Protein AF-A0A091CCZ6-F1 (afdb_monomer_lite)

InterPro domains:
  IPR010559 Signal transduction histidine kinase, internal region [PF06580] (58-136)
  IPR050640 Bacterial two-component sensor kinase systems [PTHR34220] (2-187)

Radius of gyration: 29.4 Å; chains: 1; bounding box: 54×32×90 Å

Secondary structure (DSSP, 8-state):
-EEEE-SS-EEEEE----S-GGG--HHHHHHHHHHHHHHHHHHHHHHHHHHHHHHHHHHHHHHHHTS-HHHHHHHHHHHHHHHTT-HHHHHHHHHHHHHHHHHHHHHTT-S-EEHHHHHHHHHHHHHHHHHHSTTSEEEEEEE-GGGTT-EE-TTHHHHHHHHIIIIITTT--S-EEEEEEEETTTEEEEEEE--

pLDDT: mean 86.61, std 9.15, range [43.56, 96.94]

Foldseek 3Di:
DAFQDEPVGGPGDDDDDDPDPVPQDPVNVVVRNVVSVVNSVVVNVVVVVVVVVVVVVVVVVVLVVLDPVVLVVLLVVLLVVCCVVPVPLSVVLVVLVVLLSVLSNVLVVDQKDQPVSLVSNVVSVVSSVCSNQPQQEDEEEAEDPVRNGDIDRHCPQVVQVVCCVVPVQPPRRHQKYKYWYDDPPPHTDIDIDHD

Structure (mmCIF, N/CA/C/O backbone):
data_AF-A0A091CCZ6-F1
#
_entry.id   AF-A0A091CCZ6-F1
#
loop_
_atom_site.group_PDB
_atom_site.id
_atom_site.type_symbol
_atom_site.label_atom_id
_atom_site.label_alt_id
_atom_site.label_comp_id
_atom_site.label_asym_id
_atom_site.label_entity_id
_atom_site.label_seq_id
_atom_site.pdbx_PDB_ins_code
_atom_site.Cartn_x
_atom_site.Cartn_y
_atom_site.Cartn_z
_atom_site.occupancy
_atom_site.B_iso_or_equiv
_atom_site.auth_seq_id
_atom_site.auth_comp_id
_atom_site.auth_asym_id
_atom_site.auth_atom_id
_atom_site.pdbx_PDB_model_num
ATOM 1 N N . MET A 1 1 ? -21.157 -5.817 49.734 1.00 83.19 1 MET A N 1
ATOM 2 C CA . MET A 1 1 ? -20.288 -5.929 48.541 1.00 83.19 1 MET A CA 1
ATOM 3 C C . MET A 1 1 ? -21.013 -5.277 47.383 1.00 83.19 1 MET A C 1
ATOM 5 O O . MET A 1 1 ? -22.194 -5.558 47.229 1.00 83.19 1 MET A O 1
ATOM 9 N N . ILE A 1 2 ? -20.347 -4.403 46.632 1.00 90.81 2 ILE A N 1
ATOM 10 C CA . ILE A 1 2 ? -20.941 -3.664 45.511 1.00 90.81 2 ILE A CA 1
ATOM 11 C C . ILE A 1 2 ? -20.273 -4.139 44.213 1.00 90.81 2 ILE A C 1
ATOM 13 O O . ILE A 1 2 ? -19.046 -4.094 44.137 1.00 90.81 2 ILE A O 1
ATOM 17 N N . PRO A 1 3 ? -21.017 -4.639 43.214 1.00 91.81 3 PRO A N 1
ATOM 18 C CA . PRO A 1 3 ? -20.422 -5.078 41.955 1.00 91.81 3 PRO A CA 1
ATOM 19 C C . PRO A 1 3 ? -19.837 -3.884 41.193 1.00 91.81 3 PRO A C 1
ATOM 21 O O . PRO A 1 3 ? -20.472 -2.836 41.104 1.00 91.81 3 PRO A O 1
ATOM 24 N N . LEU A 1 4 ? -18.647 -4.064 40.624 1.00 94.19 4 LEU A N 1
ATOM 25 C CA . LEU A 1 4 ? -18.053 -3.130 39.672 1.00 94.19 4 LEU A CA 1
ATOM 26 C C . LEU A 1 4 ? -18.373 -3.622 38.267 1.00 94.19 4 LEU A C 1
ATOM 28 O O . LEU A 1 4 ? -18.070 -4.769 37.928 1.00 94.19 4 LEU A O 1
ATOM 32 N N . LYS A 1 5 ? -19.014 -2.777 37.467 1.00 89.38 5 LYS A N 1
ATOM 33 C CA . LYS A 1 5 ? -19.559 -3.163 36.166 1.00 89.38 5 LYS A CA 1
ATOM 34 C C . LYS A 1 5 ? -18.979 -2.298 35.059 1.00 89.38 5 LYS A C 1
ATOM 36 O O . LYS A 1 5 ? -18.722 -1.119 35.256 1.00 89.38 5 LYS A O 1
ATOM 41 N N . THR A 1 6 ? -18.820 -2.892 33.892 1.00 87.62 6 THR A N 1
ATOM 42 C CA . THR A 1 6 ? -18.790 -2.172 32.618 1.00 87.62 6 THR A CA 1
ATOM 43 C C . THR A 1 6 ? -20.119 -2.423 31.906 1.00 87.62 6 THR A C 1
ATOM 45 O O . THR A 1 6 ? -20.876 -3.303 32.324 1.00 87.62 6 THR A O 1
ATOM 48 N N . THR A 1 7 ? -20.430 -1.684 30.842 1.00 81.12 7 THR A N 1
ATOM 49 C CA . THR A 1 7 ? -21.651 -1.916 30.040 1.00 81.12 7 THR A CA 1
ATOM 50 C C . THR A 1 7 ? -21.816 -3.366 29.567 1.00 81.12 7 THR A C 1
ATOM 52 O O . THR A 1 7 ? -22.941 -3.841 29.439 1.00 81.12 7 THR A O 1
ATOM 55 N N . GLU A 1 8 ? -20.710 -4.085 29.366 1.00 79.56 8 GLU A N 1
ATOM 56 C CA . GLU A 1 8 ? -20.702 -5.463 28.860 1.00 79.56 8 GLU A CA 1
ATOM 57 C C . GLU A 1 8 ? -20.789 -6.550 29.948 1.00 79.56 8 GLU A C 1
ATOM 59 O O . GLU A 1 8 ? -21.353 -7.615 29.705 1.00 79.56 8 GLU A O 1
ATOM 64 N N . GLU A 1 9 ? -20.237 -6.321 31.147 1.00 89.75 9 GLU A N 1
ATOM 65 C CA . GLU A 1 9 ? -20.061 -7.380 32.153 1.00 89.75 9 GLU A CA 1
ATOM 66 C C . GLU A 1 9 ? -19.712 -6.849 33.557 1.00 89.75 9 GLU A C 1
ATOM 68 O O . GLU A 1 9 ? -19.379 -5.680 33.756 1.00 89.75 9 GLU A O 1
ATOM 73 N N . THR A 1 10 ? -19.757 -7.728 34.565 1.00 92.38 10 THR A N 1
ATOM 74 C CA . THR A 1 10 ? -19.229 -7.423 35.907 1.00 92.38 10 THR A CA 1
ATOM 75 C C . THR A 1 10 ? -17.743 -7.757 35.952 1.00 92.38 10 THR A C 1
ATOM 77 O O . THR A 1 10 ? -17.363 -8.917 35.846 1.00 92.38 10 THR A O 1
ATOM 80 N N . VAL A 1 11 ? -16.911 -6.738 36.146 1.00 92.81 11 VAL A N 1
ATOM 81 C CA . VAL A 1 11 ? -15.443 -6.834 36.083 1.00 92.81 11 VAL A CA 1
ATOM 82 C C . VAL A 1 11 ? -14.791 -7.028 37.451 1.00 92.81 11 VAL A C 1
ATOM 84 O O . VAL A 1 11 ? -13.599 -7.307 37.546 1.00 92.81 11 VAL A O 1
ATOM 87 N N . GLY A 1 12 ? -15.557 -6.869 38.531 1.00 92.94 12 GLY A N 1
ATOM 88 C CA . GLY A 1 12 ? -15.052 -7.052 39.885 1.00 92.94 12 GLY A CA 1
ATOM 89 C C . GLY A 1 12 ? -16.076 -6.699 40.952 1.00 92.94 12 GLY A C 1
ATOM 90 O O . GLY A 1 12 ? -17.265 -6.538 40.682 1.00 92.94 12 GLY A O 1
ATOM 91 N N . THR A 1 13 ? -15.618 -6.589 42.198 1.00 93.94 13 THR A N 1
ATOM 92 C CA . THR A 1 13 ? -16.478 -6.232 43.333 1.00 93.94 13 THR A CA 1
ATOM 93 C C . THR A 1 13 ? -15.733 -5.320 44.301 1.00 93.94 13 THR A C 1
ATOM 95 O O . THR A 1 13 ? -14.620 -5.630 44.719 1.00 93.94 13 THR A O 1
ATOM 98 N N . LEU A 1 14 ? -16.363 -4.222 44.709 1.00 91.44 14 LEU A N 1
ATOM 99 C CA . LEU A 1 14 ? -15.919 -3.385 45.814 1.00 91.44 14 LEU A CA 1
ATOM 100 C C . LEU A 1 14 ? -16.404 -3.999 47.135 1.00 91.44 14 LEU A C 1
ATOM 102 O O . LEU A 1 14 ? -17.609 -4.090 47.411 1.00 91.44 14 LEU A O 1
ATOM 106 N N . LYS A 1 15 ? -15.457 -4.433 47.968 1.00 89.94 15 LYS A N 1
ATOM 107 C CA . LYS A 1 15 ? -15.732 -4.963 49.305 1.00 89.94 15 LYS A CA 1
ATOM 108 C C . LYS A 1 15 ? -15.325 -3.936 50.353 1.00 89.94 15 LYS A C 1
ATOM 110 O O . LYS A 1 15 ? -14.149 -3.636 50.510 1.00 89.94 15 LYS A O 1
ATOM 115 N N . LEU A 1 16 ? -16.321 -3.415 51.057 1.00 84.06 16 LEU A N 1
ATOM 116 C CA . LEU A 1 16 ? -16.142 -2.536 52.205 1.00 84.06 16 LEU A CA 1
ATOM 117 C C . LEU A 1 16 ? -16.270 -3.377 53.473 1.00 84.06 16 LEU A C 1
ATOM 119 O O . LEU A 1 16 ? -17.156 -4.232 53.560 1.00 84.06 16 LEU A O 1
ATOM 123 N N . TYR A 1 17 ? -15.361 -3.156 54.415 1.00 83.62 17 TYR A N 1
ATOM 124 C CA . TYR A 1 17 ? -15.327 -3.846 55.698 1.00 83.62 17 TYR A CA 1
ATOM 125 C C . TYR A 1 17 ? -15.758 -2.876 56.791 1.00 83.62 17 TYR A C 1
ATOM 127 O O . TYR A 1 17 ? -15.291 -1.741 56.827 1.00 83.62 17 TYR A O 1
ATOM 135 N N . PHE A 1 18 ? -16.631 -3.347 57.675 1.00 79.69 18 PHE A N 1
ATOM 136 C CA . PHE A 1 18 ? -17.154 -2.591 58.807 1.00 79.69 18 PHE A CA 1
ATOM 137 C C . PHE A 1 18 ? -16.915 -3.400 60.078 1.00 79.69 18 PHE A C 1
ATOM 139 O O . PHE A 1 18 ? -16.920 -4.632 60.039 1.00 79.69 18 PHE A O 1
ATOM 146 N N . THR A 1 19 ? -16.697 -2.714 61.195 1.00 80.50 19 THR A N 1
ATOM 147 C CA . THR A 1 19 ? -16.509 -3.338 62.512 1.00 80.50 19 THR A CA 1
ATOM 148 C C . THR A 1 19 ? -17.800 -3.942 63.061 1.00 80.50 19 THR A C 1
ATOM 150 O O . THR A 1 19 ? -17.728 -4.943 63.766 1.00 80.50 19 THR A O 1
ATOM 153 N N . ASN A 1 20 ? -18.966 -3.393 62.701 1.00 77.44 20 ASN A N 1
ATOM 154 C CA . ASN A 1 20 ? -20.273 -3.945 63.045 1.00 77.44 20 ASN A CA 1
ATOM 155 C C . ASN A 1 20 ? -21.232 -3.841 61.846 1.00 77.44 20 ASN A C 1
ATOM 157 O O . ASN A 1 20 ? -21.654 -2.754 61.462 1.00 77.44 20 ASN A O 1
ATOM 161 N N . ALA A 1 21 ? -21.538 -4.969 61.202 1.00 65.81 21 ALA A N 1
ATOM 162 C CA . ALA A 1 21 ? -22.314 -4.982 59.958 1.00 65.81 21 ALA A CA 1
ATOM 163 C C . ALA A 1 21 ? -23.815 -4.692 60.163 1.00 65.81 21 ALA A C 1
ATOM 165 O O . ALA A 1 21 ? -24.498 -4.350 59.198 1.00 65.81 21 ALA A O 1
ATOM 166 N N . GLU A 1 22 ? -24.317 -4.816 61.396 1.00 69.19 22 GLU A N 1
ATOM 167 C CA . GLU A 1 22 ? -25.722 -4.568 61.752 1.00 69.19 22 GLU A CA 1
ATOM 168 C C . GLU A 1 22 ? -26.051 -3.071 61.931 1.00 69.19 22 GLU A C 1
ATOM 170 O O . GLU A 1 22 ? -27.222 -2.704 61.939 1.00 69.19 22 GLU A O 1
ATOM 175 N N . GLU A 1 23 ? -25.041 -2.194 61.990 1.00 69.62 23 GLU A N 1
ATOM 176 C CA . GLU A 1 23 ? -25.197 -0.740 62.198 1.00 69.62 23 GLU A CA 1
ATOM 177 C C . GLU A 1 23 ? -25.014 0.099 60.923 1.00 69.62 23 GLU A C 1
ATOM 179 O O . GLU A 1 23 ? -24.935 1.324 60.989 1.00 69.62 23 GLU A O 1
ATOM 184 N N . LEU A 1 24 ? -24.962 -0.541 59.751 1.00 76.56 24 LEU A N 1
ATOM 185 C CA . LEU A 1 24 ? -24.738 0.143 58.476 1.00 76.56 24 LEU A CA 1
ATOM 186 C C . LEU A 1 24 ? -25.834 1.184 58.212 1.00 76.56 24 LEU A C 1
ATOM 188 O O . LEU A 1 24 ? -26.992 0.858 57.932 1.00 76.56 24 LEU A O 1
ATOM 192 N N . THR A 1 25 ? -25.454 2.454 58.280 1.00 84.62 25 THR A N 1
ATOM 193 C CA . THR A 1 25 ? -26.371 3.572 58.094 1.00 84.62 25 THR A CA 1
ATOM 194 C C . THR A 1 25 ? -26.801 3.689 56.632 1.00 84.62 25 THR A C 1
ATOM 196 O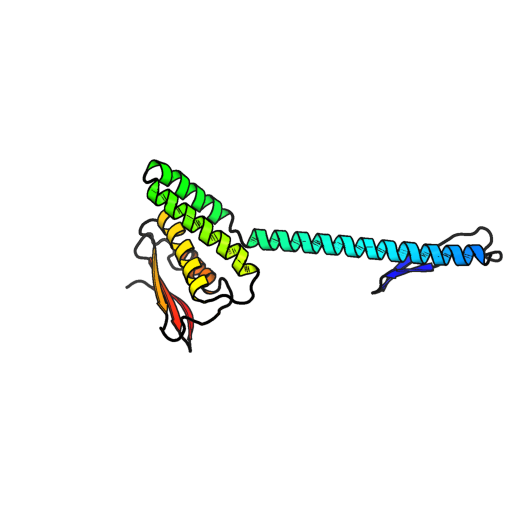 O . THR A 1 25 ? -26.114 3.261 55.698 1.00 84.62 25 THR A O 1
ATOM 199 N N . PHE A 1 26 ? -27.946 4.339 56.404 1.00 84.81 26 PHE A N 1
ATOM 200 C CA . PHE A 1 26 ? -28.394 4.685 55.053 1.00 84.81 26 PHE A CA 1
ATOM 201 C C . PHE A 1 26 ? -27.322 5.476 54.281 1.00 84.81 26 PHE A C 1
ATOM 203 O O . PHE A 1 26 ? -27.083 5.201 53.107 1.00 84.81 26 PHE A O 1
ATOM 210 N N . VAL A 1 27 ? -26.633 6.405 54.955 1.00 86.69 27 VAL A N 1
ATOM 211 C CA . VAL A 1 27 ? -25.568 7.230 54.364 1.00 86.69 27 VAL A CA 1
ATOM 212 C C . VAL A 1 27 ? -24.393 6.368 53.896 1.00 86.69 27 VAL A C 1
ATOM 214 O O . VAL A 1 27 ? -23.931 6.536 52.771 1.00 86.69 27 VAL A O 1
ATOM 217 N N . GLU A 1 28 ? -23.941 5.407 54.703 1.00 85.50 28 GLU A N 1
ATOM 218 C CA . GLU A 1 28 ? -22.838 4.506 54.337 1.00 85.50 28 GLU A CA 1
ATOM 219 C C . GLU A 1 28 ? -23.202 3.578 53.176 1.00 85.50 28 GLU A C 1
ATOM 221 O O . GLU A 1 28 ? -22.371 3.338 52.297 1.00 85.50 28 GLU A O 1
ATOM 226 N N . ARG A 1 29 ? -24.452 3.096 53.116 1.00 86.06 29 ARG A N 1
ATOM 227 C CA . ARG A 1 29 ? -24.932 2.315 51.967 1.00 86.06 29 ARG A CA 1
ATOM 228 C C . ARG A 1 29 ? -24.953 3.161 50.691 1.00 86.06 29 ARG A C 1
ATOM 230 O O . ARG A 1 29 ? -24.459 2.702 49.665 1.00 86.06 29 ARG A O 1
ATOM 237 N N . GLN A 1 30 ? -25.467 4.390 50.755 1.00 89.56 30 GLN A N 1
ATOM 238 C CA . GLN A 1 30 ? -25.482 5.297 49.602 1.00 89.56 30 GLN A CA 1
ATOM 239 C C . GLN A 1 30 ? -24.071 5.684 49.148 1.00 89.56 30 GLN A C 1
ATOM 241 O O . GLN A 1 30 ? -23.796 5.729 47.951 1.00 89.56 30 GLN A O 1
ATOM 246 N N . LEU A 1 31 ? -23.146 5.892 50.087 1.00 89.75 31 LEU A N 1
ATOM 247 C CA . LEU A 1 31 ? -21.740 6.131 49.774 1.00 89.75 31 LEU A CA 1
ATOM 248 C C . LEU A 1 31 ? -21.100 4.913 49.090 1.00 89.75 31 LEU A C 1
ATOM 250 O O . LEU A 1 31 ? -20.408 5.071 48.087 1.00 89.75 31 LEU A O 1
ATOM 254 N N . ALA A 1 32 ? -21.357 3.700 49.587 1.00 89.75 32 ALA A N 1
ATOM 255 C CA . ALA A 1 32 ? -20.861 2.464 48.985 1.00 89.75 32 ALA A CA 1
ATOM 256 C C . ALA A 1 32 ? -21.350 2.278 47.540 1.00 89.75 32 ALA A C 1
ATOM 258 O O . ALA A 1 32 ? -20.563 1.930 46.657 1.00 89.75 32 ALA A O 1
ATOM 259 N N . GLU A 1 33 ? -22.637 2.527 47.295 1.00 90.50 33 GLU A N 1
ATOM 260 C CA . GLU A 1 33 ? -23.242 2.481 45.960 1.00 90.50 33 GLU A CA 1
ATOM 261 C C . GLU A 1 33 ? -22.665 3.569 45.044 1.00 90.50 33 GLU A C 1
ATOM 263 O O . GLU A 1 33 ? -22.256 3.273 43.921 1.00 90.50 33 GLU A O 1
ATOM 268 N N . GLY A 1 34 ? -22.544 4.804 45.540 1.00 93.50 34 GLY A N 1
ATOM 269 C CA . GLY A 1 34 ? -21.938 5.917 44.810 1.00 93.50 34 GLY A CA 1
ATOM 270 C C . GLY A 1 34 ? -20.488 5.640 44.403 1.00 93.50 34 GLY A C 1
ATOM 271 O O . GLY A 1 34 ? -20.131 5.822 43.240 1.00 93.50 34 GLY A O 1
ATOM 272 N N . LEU A 1 35 ? -19.665 5.126 45.323 1.00 93.81 35 LEU A N 1
ATOM 273 C CA . LEU A 1 35 ? -18.288 4.711 45.036 1.00 93.81 35 LEU A CA 1
ATOM 274 C C . LEU A 1 35 ? -18.234 3.561 44.026 1.00 93.81 35 LEU A C 1
ATOM 276 O O . LEU A 1 35 ? -17.401 3.582 43.124 1.00 93.81 35 LEU A O 1
ATOM 280 N N . GLY A 1 36 ? -19.135 2.581 44.141 1.00 94.12 36 GLY A N 1
ATOM 281 C CA . GLY A 1 36 ? -19.253 1.494 43.170 1.00 94.12 36 GLY A CA 1
ATOM 282 C C . GLY A 1 36 ? -19.543 2.003 41.759 1.00 94.12 36 GLY A C 1
ATOM 283 O O . GLY A 1 36 ? -18.895 1.561 40.810 1.00 94.12 36 GLY A O 1
ATOM 284 N N . ASN A 1 37 ? -20.448 2.975 41.625 1.00 93.06 37 ASN A N 1
ATOM 285 C CA . ASN A 1 37 ? -20.757 3.614 40.346 1.00 93.06 37 ASN A CA 1
ATOM 286 C C . ASN A 1 37 ? -19.564 4.413 39.811 1.00 93.06 37 ASN A C 1
ATOM 288 O O . ASN A 1 37 ? -19.195 4.242 38.654 1.00 93.06 37 ASN A O 1
ATOM 292 N N . ILE A 1 38 ? -18.912 5.227 40.649 1.00 95.31 38 ILE A N 1
ATOM 293 C CA . ILE A 1 38 ? -17.734 6.010 40.245 1.00 95.31 38 ILE A CA 1
ATOM 294 C C . ILE A 1 38 ? -16.617 5.085 39.755 1.00 95.31 38 ILE A C 1
ATOM 296 O O . ILE A 1 38 ? -16.074 5.307 38.676 1.00 95.31 38 ILE A O 1
ATOM 300 N N . PHE A 1 39 ? -16.283 4.032 40.504 1.00 95.19 39 PHE A N 1
ATOM 301 C CA . PHE A 1 39 ? -15.239 3.091 40.096 1.00 95.19 39 PHE A CA 1
ATOM 302 C C . PHE A 1 39 ? -15.619 2.299 38.847 1.00 95.19 39 PHE A C 1
ATOM 304 O O . PHE A 1 39 ? -14.761 2.090 37.995 1.00 95.19 39 PHE A O 1
ATOM 311 N N . SER A 1 40 ? -16.887 1.911 38.704 1.00 95.12 40 SER A N 1
ATOM 312 C CA . SER A 1 40 ? -17.401 1.290 37.476 1.00 95.12 40 SER A CA 1
ATOM 313 C C . SER A 1 40 ? -17.165 2.198 36.262 1.00 95.12 40 SER A C 1
ATOM 315 O O . SER A 1 40 ? -16.531 1.774 35.297 1.00 95.12 40 SER A O 1
ATOM 317 N N . SER A 1 41 ? -17.543 3.479 36.357 1.00 93.50 41 SER A N 1
ATOM 318 C CA . SER A 1 41 ? -17.311 4.466 35.296 1.00 93.50 41 SER A CA 1
ATOM 319 C C . SER A 1 41 ? -15.823 4.708 35.018 1.00 93.50 41 SER A C 1
ATOM 321 O O . SER A 1 41 ? -15.432 4.840 33.863 1.00 93.50 41 SER A O 1
ATOM 323 N N . GLN A 1 42 ? -14.968 4.751 36.047 1.00 94.81 42 GLN A N 1
ATOM 324 C CA . GLN A 1 42 ? -13.517 4.925 35.870 1.00 94.81 42 GLN A CA 1
ATOM 325 C C . GLN A 1 42 ? -12.870 3.723 35.172 1.00 94.81 42 GLN A C 1
ATOM 327 O O . GLN A 1 42 ? -12.010 3.900 34.312 1.00 94.81 42 GLN A O 1
ATOM 332 N N . ILE A 1 43 ? -13.297 2.500 35.503 1.00 94.12 43 ILE A N 1
ATOM 333 C CA . ILE A 1 43 ? -12.825 1.289 34.821 1.00 94.12 43 ILE A CA 1
ATOM 334 C C . ILE A 1 43 ? -13.256 1.307 33.352 1.00 94.12 43 ILE A C 1
ATOM 336 O O . ILE A 1 43 ? -12.454 0.992 32.475 1.00 94.12 43 ILE A O 1
ATOM 340 N N . GLU A 1 44 ? -14.499 1.695 33.075 1.00 92.81 44 GLU A N 1
ATOM 341 C CA . GLU A 1 44 ? -15.017 1.800 31.712 1.00 92.81 44 GLU A CA 1
ATOM 342 C C . GLU A 1 44 ? -14.264 2.850 30.883 1.00 92.81 44 GLU A C 1
ATOM 344 O O . GLU A 1 44 ? -13.827 2.552 29.771 1.00 92.81 44 GLU A O 1
ATOM 349 N N . LEU A 1 45 ? -14.011 4.033 31.452 1.00 94.31 45 LEU A N 1
ATOM 350 C CA . LEU A 1 45 ? -13.182 5.067 30.825 1.00 94.31 45 LEU A CA 1
ATOM 351 C C . LEU A 1 45 ? -11.759 4.566 30.546 1.00 94.31 45 LEU A C 1
ATOM 353 O O . LEU A 1 45 ? -11.253 4.748 29.440 1.00 94.31 45 LEU A O 1
ATOM 357 N N . GLY A 1 46 ? -11.132 3.885 31.510 1.00 93.94 46 GLY A N 1
ATOM 358 C CA . GLY A 1 46 ? -9.797 3.312 31.337 1.00 93.94 46 GLY A CA 1
ATOM 359 C C . GLY A 1 46 ? -9.743 2.252 30.230 1.00 93.94 46 GLY A C 1
ATOM 360 O O . GLY A 1 46 ? -8.819 2.261 29.414 1.00 93.94 46 GLY A O 1
ATOM 361 N N . LYS A 1 47 ? -10.752 1.371 30.143 1.00 91.88 47 LYS A N 1
ATOM 362 C CA . LYS A 1 47 ? -10.878 0.410 29.032 1.00 91.88 47 LYS A CA 1
ATOM 363 C C . LYS A 1 47 ? -11.014 1.138 27.693 1.00 91.88 47 LYS A C 1
ATOM 365 O O . LYS A 1 47 ? -10.300 0.800 26.749 1.00 91.88 47 LYS A O 1
ATOM 370 N N . ALA A 1 48 ? -11.889 2.141 27.610 1.00 93.00 48 ALA A N 1
ATOM 371 C CA . ALA A 1 48 ? -12.100 2.915 26.389 1.00 93.00 48 ALA A CA 1
ATOM 372 C C . ALA A 1 48 ? -10.814 3.621 25.924 1.00 93.00 48 ALA A C 1
ATOM 374 O O . ALA A 1 48 ? -10.495 3.589 24.736 1.00 93.00 48 ALA A O 1
ATOM 375 N N . GLU A 1 49 ? -10.034 4.190 26.848 1.00 95.69 49 GLU A N 1
ATOM 376 C CA . GLU A 1 49 ? -8.751 4.825 26.530 1.00 95.69 49 GLU A CA 1
ATOM 377 C C . GLU A 1 49 ? -7.723 3.816 25.993 1.00 95.69 49 GLU A C 1
ATOM 379 O O . GLU A 1 49 ? -7.057 4.079 24.989 1.00 95.69 49 GLU A O 1
ATOM 384 N N . ILE A 1 50 ? -7.617 2.635 26.614 1.00 95.69 50 ILE A N 1
ATOM 385 C CA . ILE A 1 50 ? -6.733 1.563 26.135 1.00 95.69 50 ILE A CA 1
ATOM 386 C C . ILE A 1 50 ? -7.149 1.112 24.732 1.00 95.69 50 ILE A C 1
ATOM 388 O O . ILE A 1 50 ? -6.294 0.987 23.856 1.00 95.69 50 ILE A O 1
ATOM 392 N N . HIS A 1 51 ? -8.445 0.905 24.486 1.00 95.00 51 HIS A N 1
ATOM 393 C CA . HIS A 1 51 ? -8.942 0.534 23.161 1.00 95.00 51 HIS A CA 1
ATOM 394 C C . HIS A 1 51 ? -8.663 1.611 22.111 1.00 95.00 51 HIS A C 1
ATOM 396 O O . HIS A 1 51 ? -8.205 1.279 21.018 1.00 95.00 51 HIS A O 1
ATOM 402 N N . ALA A 1 52 ? -8.873 2.888 22.441 1.00 94.62 52 ALA A N 1
ATOM 403 C CA . ALA A 1 52 ? -8.545 4.000 21.553 1.00 94.62 52 ALA A CA 1
ATOM 404 C C . ALA A 1 52 ? -7.047 4.025 21.210 1.00 94.62 52 ALA A C 1
ATOM 406 O O . ALA A 1 52 ? -6.683 4.164 20.043 1.00 94.62 52 ALA A O 1
ATOM 407 N N . ARG A 1 53 ? -6.176 3.804 22.203 1.00 95.56 53 ARG A N 1
ATOM 408 C CA . ARG A 1 53 ? -4.724 3.716 21.997 1.00 95.56 53 ARG A CA 1
ATOM 409 C C . ARG A 1 53 ? -4.338 2.533 21.110 1.00 95.56 53 ARG A C 1
ATOM 411 O O . ARG A 1 53 ? -3.557 2.702 20.182 1.00 95.56 53 ARG A O 1
ATOM 418 N N . LEU A 1 54 ? -4.915 1.355 21.350 1.00 95.38 54 LEU A N 1
ATOM 419 C CA . LEU A 1 54 ? -4.676 0.166 20.526 1.00 95.38 54 LEU A CA 1
ATOM 420 C C . LEU A 1 54 ? -5.139 0.364 19.078 1.00 95.38 54 LEU A C 1
ATOM 422 O O . LEU A 1 54 ? -4.446 -0.065 18.157 1.00 95.38 54 LEU A O 1
ATOM 426 N N . LEU A 1 55 ? -6.282 1.023 18.867 1.00 94.12 55 LEU A N 1
ATOM 427 C CA . LEU A 1 55 ? -6.771 1.386 17.535 1.00 94.12 55 LEU A CA 1
ATOM 428 C C . LEU A 1 55 ? -5.809 2.344 16.831 1.00 94.12 55 LEU A C 1
ATOM 430 O O . LEU A 1 55 ? -5.455 2.108 15.678 1.00 94.12 55 LEU A O 1
ATOM 434 N N . GLN A 1 56 ? -5.341 3.376 17.531 1.00 88.69 56 GLN A N 1
ATOM 435 C CA . GLN A 1 56 ? -4.373 4.326 16.992 1.00 88.69 56 GLN A CA 1
ATOM 436 C C . GLN A 1 56 ? -3.046 3.639 16.627 1.00 88.69 56 GLN A C 1
ATOM 438 O O . GLN A 1 56 ? -2.521 3.845 15.533 1.00 88.69 56 GLN A O 1
ATOM 443 N N . ASP A 1 57 ? -2.526 2.771 17.498 1.00 89.56 57 ASP A N 1
ATOM 444 C CA . ASP A 1 57 ? -1.314 1.991 17.229 1.00 89.56 57 ASP A CA 1
ATOM 445 C C . ASP A 1 57 ? -1.497 1.050 16.030 1.00 89.56 57 ASP A C 1
ATOM 447 O O . ASP A 1 57 ? -0.581 0.885 15.219 1.00 89.56 57 ASP A O 1
ATOM 451 N N . ALA A 1 58 ? -2.674 0.434 15.893 1.00 85.75 58 ALA A N 1
ATOM 452 C CA . ALA A 1 58 ? -3.005 -0.415 14.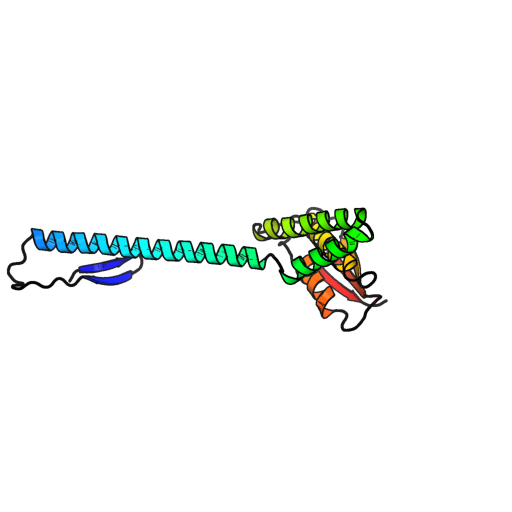753 1.00 85.75 58 ALA A CA 1
ATOM 453 C C . ALA A 1 58 ? -3.092 0.388 13.446 1.00 85.75 58 ALA A C 1
ATOM 455 O O . ALA A 1 58 ? -2.582 -0.065 12.420 1.00 85.75 58 ALA A O 1
ATOM 456 N N . GLU A 1 59 ? -3.672 1.589 13.477 1.00 79.75 59 GLU A N 1
ATOM 457 C CA . GLU A 1 59 ? -3.732 2.490 12.325 1.00 79.75 59 GLU A CA 1
ATOM 458 C C . GLU A 1 59 ? -2.327 2.938 11.897 1.00 79.75 59 GLU A C 1
ATOM 460 O O . GLU A 1 59 ? -1.983 2.843 10.718 1.00 79.75 59 GLU A O 1
ATOM 465 N N . ILE A 1 60 ? -1.469 3.330 12.848 1.00 78.88 60 ILE A N 1
ATOM 466 C CA . ILE A 1 60 ? -0.067 3.687 12.575 1.00 78.88 60 ILE A CA 1
ATOM 467 C C . ILE A 1 60 ? 0.683 2.501 11.965 1.00 78.88 60 ILE A C 1
ATOM 469 O O . ILE A 1 60 ? 1.349 2.663 10.943 1.00 78.88 60 ILE A O 1
ATOM 473 N N . LYS A 1 61 ? 0.564 1.302 12.549 1.00 78.25 61 LYS A N 1
ATOM 474 C CA . LYS A 1 61 ? 1.202 0.088 12.013 1.00 78.25 61 LYS A CA 1
ATOM 475 C C . LYS A 1 61 ? 0.693 -0.255 10.615 1.00 78.25 61 LYS A C 1
ATOM 477 O O . LYS A 1 61 ? 1.488 -0.644 9.765 1.00 78.25 61 LYS A O 1
ATOM 482 N N . SER A 1 62 ? -0.602 -0.078 10.354 1.00 77.50 62 SER A N 1
ATOM 483 C CA . SER A 1 62 ? -1.185 -0.268 9.024 1.00 77.50 62 SER A CA 1
ATOM 484 C C . SER A 1 62 ? -0.609 0.724 8.010 1.00 77.50 62 SER A C 1
ATOM 486 O O . SER A 1 62 ? -0.194 0.317 6.927 1.00 77.50 62 SER 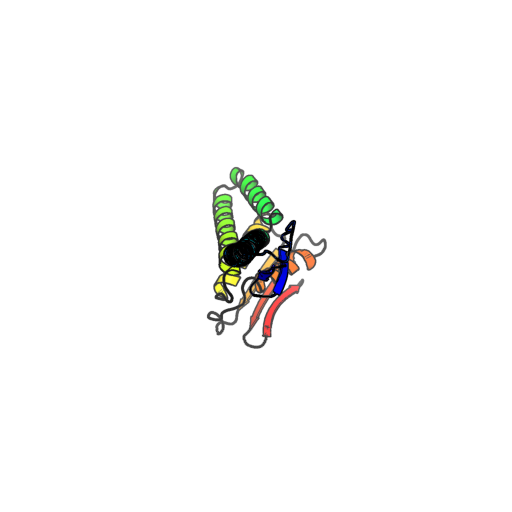A O 1
ATOM 488 N N . LEU A 1 63 ? -0.501 2.008 8.369 1.00 70.38 63 LEU A N 1
ATOM 489 C CA . LEU A 1 63 ? 0.118 3.032 7.522 1.00 70.38 63 LEU A CA 1
ATOM 490 C C . LEU A 1 63 ? 1.605 2.750 7.272 1.00 70.38 63 LEU A C 1
ATOM 492 O O . LEU A 1 63 ? 2.075 2.887 6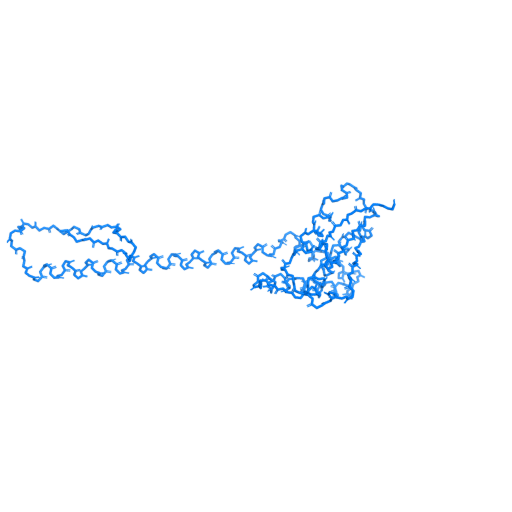.147 1.00 70.38 63 LEU A O 1
ATOM 496 N N . GLN A 1 64 ? 2.346 2.315 8.295 1.00 70.12 64 GLN A N 1
ATOM 497 C CA . GLN A 1 64 ? 3.743 1.903 8.145 1.00 70.12 64 GLN A CA 1
ATOM 498 C C . GLN A 1 64 ? 3.881 0.692 7.219 1.00 70.12 64 GLN A C 1
ATOM 500 O O . GLN A 1 64 ? 4.781 0.674 6.388 1.00 70.12 64 GLN A O 1
ATOM 505 N N . ALA A 1 65 ? 2.978 -0.288 7.306 1.00 72.19 65 ALA A N 1
ATOM 506 C CA . ALA A 1 65 ? 2.986 -1.459 6.432 1.00 72.19 65 ALA A CA 1
ATOM 507 C C . ALA A 1 65 ? 2.714 -1.114 4.955 1.00 72.19 65 ALA A C 1
ATOM 509 O O . ALA A 1 65 ? 3.160 -1.838 4.069 1.00 72.19 65 ALA A O 1
ATOM 510 N N . GLN A 1 66 ? 2.036 0.006 4.672 1.00 70.12 66 GLN A N 1
ATOM 511 C CA . GLN A 1 66 ? 1.843 0.512 3.303 1.00 70.12 66 GLN A CA 1
ATOM 512 C C . GLN A 1 66 ? 3.127 1.107 2.699 1.00 70.12 66 GLN A C 1
ATOM 514 O O . GLN A 1 66 ? 3.183 1.401 1.504 1.00 70.12 66 GLN A O 1
ATOM 519 N N . VAL A 1 67 ? 4.172 1.294 3.506 1.00 70.88 67 VAL A N 1
ATOM 520 C CA . VAL A 1 67 ? 5.505 1.700 3.066 1.00 70.88 67 VAL A CA 1
ATOM 521 C C . VAL A 1 67 ? 6.410 0.478 3.126 1.00 70.88 67 VAL A C 1
ATOM 523 O O . VAL A 1 67 ? 6.740 0.017 4.208 1.00 70.88 67 VAL A O 1
ATOM 526 N N . ASN A 1 68 ? 6.868 -0.033 1.980 1.00 75.44 68 ASN A N 1
ATOM 527 C CA . ASN A 1 68 ? 7.948 -1.021 1.964 1.00 75.44 68 ASN A CA 1
ATOM 528 C C . ASN A 1 68 ? 9.274 -0.298 2.287 1.00 75.44 68 ASN A C 1
ATOM 530 O O . ASN A 1 68 ? 9.800 0.399 1.410 1.00 75.44 68 ASN A O 1
ATOM 534 N N . PRO A 1 69 ? 9.843 -0.427 3.507 1.00 80.75 69 PRO A N 1
ATOM 535 C CA . PRO A 1 69 ? 10.981 0.397 3.913 1.00 80.75 69 PRO A CA 1
ATOM 536 C C . PRO A 1 69 ? 12.227 0.067 3.093 1.00 80.75 69 PRO A C 1
ATOM 538 O O . PRO A 1 69 ? 12.998 0.950 2.735 1.00 80.75 69 PRO A O 1
ATOM 541 N N . HIS A 1 70 ? 12.398 -1.205 2.731 1.00 84.50 70 HIS A N 1
ATOM 542 C CA . HIS A 1 70 ? 13.501 -1.641 1.885 1.00 84.50 70 HIS A CA 1
ATOM 543 C C . HIS A 1 70 ? 13.412 -1.020 0.486 1.00 84.50 70 HIS A C 1
ATOM 545 O O . HIS A 1 70 ? 14.407 -0.503 -0.019 1.00 84.50 70 HIS A O 1
ATOM 551 N N . PHE A 1 71 ? 12.223 -1.011 -0.124 1.00 87.12 71 PHE A N 1
ATOM 552 C CA . PHE A 1 71 ? 12.014 -0.332 -1.405 1.00 87.12 71 PHE A CA 1
ATOM 553 C C . PHE A 1 71 ? 12.290 1.173 -1.303 1.00 87.12 71 PHE A C 1
ATOM 555 O O . PHE A 1 71 ? 12.991 1.718 -2.151 1.00 87.12 71 PHE A O 1
ATOM 562 N N . PHE A 1 72 ? 11.820 1.827 -0.236 1.00 88.62 72 PHE A N 1
ATOM 563 C CA . PHE A 1 72 ? 12.068 3.250 0.008 1.00 88.62 72 PHE A CA 1
ATOM 564 C C . PHE A 1 72 ? 13.563 3.589 0.042 1.00 88.62 72 PHE A C 1
ATOM 566 O O . PHE A 1 72 ? 14.018 4.464 -0.697 1.00 88.62 72 PHE A O 1
ATOM 573 N N . PHE A 1 73 ? 14.338 2.874 0.865 1.00 90.12 73 PHE A N 1
ATOM 574 C CA . PHE A 1 73 ? 15.780 3.098 0.965 1.00 90.12 73 PHE A CA 1
ATOM 575 C C . PHE A 1 73 ? 16.493 2.805 -0.355 1.00 90.12 73 PHE A C 1
ATOM 577 O O . PHE A 1 73 ? 17.368 3.571 -0.755 1.00 90.12 73 PHE A O 1
ATOM 584 N N . ASN A 1 74 ? 16.098 1.744 -1.064 1.00 89.62 74 ASN A N 1
ATOM 585 C CA . ASN A 1 74 ? 16.675 1.424 -2.368 1.00 89.62 74 ASN A CA 1
ATOM 586 C C . ASN A 1 74 ? 16.418 2.528 -3.392 1.00 89.62 74 ASN A C 1
ATOM 588 O O . ASN A 1 74 ? 17.357 2.958 -4.056 1.00 89.62 74 ASN A O 1
ATOM 592 N N . ALA A 1 75 ? 15.185 3.028 -3.479 1.00 92.31 75 ALA A N 1
ATOM 593 C CA . ALA A 1 75 ? 14.841 4.113 -4.386 1.00 92.31 75 ALA A CA 1
ATOM 594 C C . ALA A 1 75 ? 15.647 5.386 -4.083 1.00 92.31 75 ALA A C 1
ATOM 596 O O . ALA A 1 75 ? 16.216 5.979 -4.997 1.00 92.31 75 ALA A O 1
ATOM 597 N N . ILE A 1 76 ? 15.765 5.783 -2.809 1.00 94.31 76 ILE A N 1
ATOM 598 C CA . ILE A 1 76 ? 16.566 6.956 -2.415 1.00 94.31 76 ILE A CA 1
ATOM 599 C C . ILE A 1 76 ? 18.046 6.763 -2.749 1.00 94.31 76 ILE A C 1
ATOM 601 O O . ILE A 1 76 ? 18.677 7.691 -3.251 1.00 94.31 76 ILE A O 1
ATOM 605 N N . ASN A 1 77 ? 18.604 5.578 -2.501 1.00 94.19 77 ASN A N 1
ATOM 606 C CA . ASN A 1 77 ? 20.000 5.292 -2.826 1.00 94.19 77 ASN A CA 1
ATOM 607 C C . ASN A 1 77 ? 20.253 5.373 -4.336 1.00 94.19 77 ASN A C 1
ATOM 609 O O . ASN A 1 77 ? 21.230 5.996 -4.752 1.00 94.19 77 ASN A O 1
ATOM 613 N N . THR A 1 78 ? 19.351 4.820 -5.153 1.00 93.50 78 THR A N 1
ATOM 614 C CA . THR A 1 78 ? 19.406 4.929 -6.617 1.00 93.50 78 THR A CA 1
ATOM 615 C C . THR A 1 78 ? 19.325 6.386 -7.072 1.00 93.50 78 THR A C 1
ATOM 617 O O . THR A 1 78 ? 20.166 6.826 -7.854 1.00 93.50 78 THR A O 1
ATOM 620 N N . VAL A 1 79 ? 18.377 7.169 -6.540 1.00 95.44 79 VAL A N 1
ATOM 621 C CA . VAL A 1 79 ? 18.271 8.610 -6.833 1.00 95.44 79 VAL A CA 1
ATOM 622 C C . VAL A 1 79 ? 19.566 9.331 -6.451 1.00 95.44 79 VAL A C 1
ATOM 624 O O . VAL A 1 79 ? 20.116 10.068 -7.262 1.00 95.44 79 VAL A O 1
ATOM 627 N N . SER A 1 80 ? 20.088 9.094 -5.246 1.00 95.31 80 SER A N 1
ATOM 628 C CA . SER A 1 80 ? 21.308 9.730 -4.733 1.00 95.31 80 SER A CA 1
ATOM 629 C C . SER A 1 80 ? 22.533 9.442 -5.607 1.00 95.31 80 SER A C 1
ATOM 631 O O . SER A 1 80 ? 23.301 10.353 -5.922 1.00 95.31 80 SER A O 1
ATOM 633 N N . ALA A 1 81 ? 22.685 8.194 -6.059 1.00 93.75 81 ALA A N 1
ATOM 634 C CA . ALA A 1 81 ? 23.740 7.808 -6.990 1.00 93.75 81 ALA A CA 1
ATOM 635 C C . ALA A 1 81 ? 23.584 8.502 -8.356 1.00 93.75 81 ALA A C 1
ATOM 637 O O . ALA A 1 81 ? 24.572 8.976 -8.919 1.00 93.75 81 ALA A O 1
ATOM 638 N N . LEU A 1 82 ? 22.347 8.622 -8.855 1.00 94.00 82 LEU A N 1
ATOM 639 C CA . LEU A 1 82 ? 22.046 9.275 -10.131 1.00 94.00 82 LEU A CA 1
ATOM 640 C C . LEU A 1 82 ? 22.285 10.786 -10.110 1.00 94.00 82 LEU A C 1
ATOM 642 O O . LEU A 1 82 ? 22.683 11.319 -11.137 1.00 94.00 82 LEU A O 1
ATOM 646 N N . ILE A 1 83 ? 22.127 11.481 -8.974 1.00 95.19 83 ILE A N 1
ATOM 647 C CA . ILE A 1 83 ? 22.289 12.950 -8.895 1.00 95.19 83 ILE A CA 1
ATOM 648 C C . ILE A 1 83 ? 23.622 13.426 -9.491 1.00 95.19 83 ILE A C 1
ATOM 650 O O . ILE A 1 83 ? 23.672 14.485 -10.116 1.00 95.19 83 ILE A O 1
ATOM 654 N N . ARG A 1 84 ? 24.705 12.662 -9.294 1.00 92.69 84 ARG A N 1
ATOM 655 C CA . ARG A 1 84 ? 26.045 13.021 -9.790 1.00 92.69 84 ARG A CA 1
ATOM 656 C C . ARG A 1 84 ? 26.267 12.698 -11.269 1.00 92.69 84 ARG A C 1
ATOM 658 O O . ARG A 1 84 ? 27.208 13.227 -11.848 1.00 92.69 84 ARG A O 1
ATOM 665 N N . VAL A 1 85 ? 25.452 11.817 -11.845 1.00 94.31 85 VAL A N 1
ATOM 666 C CA . VAL A 1 85 ? 25.598 11.308 -13.217 1.00 94.31 85 VAL A CA 1
ATOM 667 C C . VAL A 1 85 ? 24.614 12.007 -14.153 1.00 94.31 85 VAL A C 1
ATOM 669 O O . VAL A 1 85 ? 25.009 12.514 -15.196 1.00 94.31 85 VAL A O 1
ATOM 672 N N . ASP A 1 86 ? 23.347 12.063 -13.752 1.00 95.69 86 ASP A N 1
ATOM 673 C CA . ASP A 1 86 ? 22.245 12.684 -14.478 1.00 95.69 86 ASP A CA 1
ATOM 674 C C . ASP A 1 86 ? 21.240 13.266 -13.470 1.00 95.69 86 ASP A C 1
ATOM 676 O O . ASP A 1 86 ? 20.335 12.594 -12.960 1.00 95.69 86 ASP A O 1
ATOM 680 N N . SER A 1 87 ? 21.425 14.546 -13.153 1.00 96.25 87 SER A N 1
ATOM 681 C CA . SER A 1 87 ? 20.600 15.269 -12.183 1.00 96.25 87 SER A CA 1
ATOM 682 C C . SER A 1 87 ? 19.154 15.453 -12.651 1.00 96.25 87 SER A C 1
ATOM 684 O O . SER A 1 87 ? 18.237 15.476 -11.826 1.00 96.25 87 SER A O 1
ATOM 686 N N . GLU A 1 88 ? 18.924 15.539 -13.962 1.00 96.94 88 GLU A N 1
ATOM 687 C CA . GLU A 1 88 ? 17.590 15.682 -14.536 1.00 96.94 88 GLU A CA 1
ATOM 688 C C . GLU A 1 88 ? 16.807 14.374 -14.451 1.00 96.94 88 GLU A C 1
ATOM 690 O O . GLU A 1 88 ? 15.635 14.375 -14.056 1.00 96.94 88 GLU A O 1
ATOM 695 N N . HIS A 1 89 ? 17.452 13.244 -14.741 1.00 95.00 89 HIS A N 1
ATOM 696 C CA . HIS A 1 89 ? 16.861 11.932 -14.511 1.00 95.00 89 HIS A CA 1
ATOM 697 C C . HIS A 1 89 ? 16.605 11.689 -13.018 1.00 95.00 89 HIS A C 1
ATOM 699 O O . HIS A 1 89 ? 15.493 11.300 -12.653 1.00 95.00 89 HIS A O 1
ATOM 705 N N . ALA A 1 90 ? 17.558 12.010 -12.137 1.00 96.44 90 ALA A N 1
ATOM 706 C CA . ALA A 1 90 ? 17.364 11.894 -10.690 1.00 96.44 90 ALA A CA 1
ATOM 707 C C . ALA A 1 90 ? 16.153 12.710 -10.199 1.00 96.44 90 ALA A C 1
ATOM 709 O O . ALA A 1 90 ? 15.353 12.221 -9.397 1.00 96.44 90 ALA A O 1
ATOM 710 N N . ARG A 1 91 ? 15.964 13.930 -10.723 1.00 96.50 91 ARG A N 1
ATOM 711 C CA . ARG A 1 91 ? 14.797 14.774 -10.424 1.00 96.50 91 ARG A CA 1
ATOM 712 C C . ARG A 1 91 ? 13.487 14.118 -10.863 1.00 96.50 91 ARG A C 1
ATOM 714 O O . ARG A 1 91 ? 12.531 14.103 -10.089 1.00 96.50 91 ARG A O 1
ATOM 721 N N . LYS A 1 92 ? 13.431 13.559 -12.077 1.00 96.19 92 LYS A N 1
ATOM 722 C CA . LYS A 1 92 ? 12.250 12.822 -12.565 1.00 96.19 92 LYS A CA 1
ATOM 723 C C . LYS A 1 92 ? 11.950 11.613 -11.680 1.00 96.19 92 LYS A C 1
ATOM 725 O O . LYS A 1 92 ? 10.802 11.414 -11.289 1.00 96.19 92 LYS A O 1
ATOM 730 N N . LEU A 1 93 ? 12.979 10.858 -11.303 1.00 95.81 93 LEU A N 1
ATOM 731 C CA . LEU A 1 93 ? 12.845 9.675 -10.460 1.00 95.81 93 LEU A CA 1
ATOM 732 C C . LEU A 1 93 ? 12.348 10.022 -9.048 1.00 95.81 93 LEU A C 1
ATOM 734 O O . LEU A 1 93 ? 11.501 9.323 -8.498 1.00 95.81 93 LEU A O 1
ATOM 738 N N . LEU A 1 94 ? 12.783 11.154 -8.489 1.00 95.81 94 LEU A N 1
ATOM 739 C CA . LEU A 1 94 ? 12.278 11.662 -7.211 1.00 95.81 94 LEU A CA 1
ATOM 740 C C . LEU A 1 94 ? 10.785 12.039 -7.274 1.00 95.81 94 LEU A C 1
ATOM 742 O O . LEU A 1 94 ? 10.035 11.797 -6.321 1.00 95.81 94 LEU A O 1
ATOM 746 N N . LEU A 1 95 ? 10.325 12.594 -8.400 1.00 96.06 95 LEU A N 1
ATOM 747 C CA . LEU A 1 95 ? 8.899 12.851 -8.625 1.00 96.06 95 LEU A CA 1
ATOM 748 C C . LEU A 1 95 ? 8.107 11.542 -8.734 1.00 96.06 95 LEU A C 1
ATOM 750 O O . LEU A 1 95 ? 7.034 11.440 -8.137 1.00 96.06 95 LEU A O 1
ATOM 754 N N . ARG A 1 96 ? 8.648 10.521 -9.416 1.00 95.56 96 ARG A N 1
ATOM 755 C CA . ARG A 1 96 ? 8.043 9.178 -9.466 1.00 95.56 96 ARG A CA 1
ATOM 756 C C . ARG A 1 96 ? 7.949 8.536 -8.091 1.00 95.56 96 ARG A C 1
ATOM 758 O O . ARG A 1 96 ? 6.886 8.042 -7.732 1.00 95.56 96 ARG A O 1
ATOM 765 N N . LEU A 1 97 ? 9.005 8.639 -7.287 1.00 94.88 97 LEU A N 1
ATOM 766 C CA . LEU A 1 97 ? 8.999 8.205 -5.893 1.00 94.88 97 LEU A CA 1
ATOM 767 C C . LEU A 1 97 ? 7.884 8.894 -5.099 1.00 94.88 97 LEU A C 1
ATOM 769 O O . LEU A 1 97 ? 7.101 8.238 -4.416 1.00 94.88 97 LEU A O 1
ATOM 773 N N . SER A 1 98 ? 7.755 10.213 -5.245 1.00 93.56 98 SER A N 1
ATOM 774 C CA . SER A 1 98 ? 6.697 10.987 -4.582 1.00 93.56 98 SER A CA 1
ATOM 775 C C . SER A 1 98 ? 5.294 10.546 -5.025 1.00 93.56 98 SER A C 1
ATOM 777 O O . SER A 1 98 ? 4.400 10.395 -4.190 1.00 93.56 98 SER A O 1
ATOM 779 N N . GLN A 1 99 ? 5.095 10.297 -6.324 1.00 92.94 99 GLN A N 1
ATOM 780 C CA . GLN A 1 99 ? 3.837 9.789 -6.880 1.00 92.94 99 GLN A CA 1
ATOM 781 C C . GLN A 1 99 ? 3.500 8.390 -6.340 1.00 92.94 99 GLN A C 1
ATOM 783 O O . GLN A 1 99 ? 2.358 8.149 -5.937 1.00 92.94 99 GLN A O 1
ATOM 788 N N . PHE A 1 100 ? 4.488 7.493 -6.283 1.00 92.44 100 PHE A N 1
ATOM 789 C CA . PHE A 1 100 ? 4.343 6.138 -5.754 1.00 92.44 100 PHE A CA 1
ATOM 790 C C . PHE A 1 100 ? 3.877 6.163 -4.290 1.00 92.44 100 PHE A C 1
ATOM 792 O O . PHE A 1 100 ? 2.832 5.604 -3.962 1.00 92.44 100 PHE A O 1
ATOM 799 N N . PHE A 1 101 ? 4.568 6.912 -3.426 1.00 89.88 101 PHE A N 1
ATOM 800 C CA . PHE A 1 101 ? 4.213 7.012 -2.005 1.00 89.88 101 PHE A CA 1
ATOM 801 C C . PHE A 1 101 ? 2.866 7.683 -1.754 1.00 89.88 101 PHE A C 1
ATOM 803 O O . PHE A 1 101 ? 2.094 7.235 -0.904 1.00 89.88 101 PHE A O 1
ATOM 810 N N . ARG A 1 102 ? 2.548 8.740 -2.507 1.00 88.25 102 ARG A N 1
ATOM 811 C CA . ARG A 1 102 ? 1.234 9.383 -2.418 1.00 88.25 102 ARG A CA 1
ATOM 812 C C . ARG A 1 102 ? 0.115 8.401 -2.762 1.00 88.25 102 ARG A C 1
ATOM 814 O O . ARG A 1 102 ? -0.914 8.407 -2.089 1.00 88.25 102 ARG A O 1
ATOM 821 N N . SER A 1 103 ? 0.329 7.559 -3.770 1.00 88.38 103 SER A N 1
ATOM 822 C CA . SER A 1 103 ? -0.630 6.531 -4.182 1.00 88.38 103 SER A CA 1
ATOM 823 C C . SER A 1 103 ? -0.801 5.455 -3.107 1.00 88.38 103 SER A C 1
ATOM 825 O O . SER A 1 103 ? -1.940 5.107 -2.817 1.00 88.38 103 SER A O 1
ATOM 827 N N . ASN A 1 104 ? 0.270 5.032 -2.421 1.00 86.38 104 ASN A N 1
ATOM 828 C CA . ASN A 1 104 ? 0.171 4.103 -1.281 1.00 86.38 104 ASN A CA 1
ATOM 829 C C . ASN A 1 104 ? -0.735 4.646 -0.170 1.00 86.38 104 ASN A C 1
ATOM 831 O O . ASN A 1 104 ? -1.691 3.992 0.248 1.00 86.38 104 ASN A O 1
ATOM 835 N N . LEU A 1 105 ? -0.481 5.885 0.255 1.00 82.69 105 LEU A N 1
ATOM 836 C CA . LEU A 1 105 ? -1.222 6.520 1.348 1.00 82.69 105 LEU A CA 1
ATOM 837 C C . LEU A 1 105 ? -2.686 6.811 0.990 1.00 82.69 105 LEU A C 1
ATOM 839 O O . LEU A 1 105 ? -3.568 6.743 1.847 1.00 82.69 105 LEU A O 1
ATOM 843 N N . GLN A 1 106 ? -2.959 7.182 -0.263 1.00 83.00 106 GLN A N 1
ATOM 844 C CA . GLN A 1 106 ? -4.319 7.470 -0.724 1.00 83.00 106 GLN A CA 1
ATOM 845 C C . GLN A 1 106 ? -5.107 6.198 -1.038 1.00 83.00 106 GLN A C 1
ATOM 847 O O . GLN A 1 106 ? -6.289 6.121 -0.698 1.00 83.00 106 GLN A O 1
ATOM 852 N N . GLY A 1 107 ? -4.465 5.219 -1.676 1.00 79.06 107 GLY A N 1
ATOM 853 C CA . GLY A 1 107 ? -5.063 3.951 -2.075 1.00 79.06 107 GLY A CA 1
ATOM 854 C C . GLY A 1 107 ? -5.532 3.152 -0.870 1.00 79.06 107 GLY A C 1
ATOM 855 O O . GLY A 1 107 ? -6.683 2.737 -0.831 1.00 79.06 107 GLY A O 1
ATOM 856 N N . ALA A 1 108 ? -4.720 3.049 0.181 1.00 74.56 108 ALA A N 1
ATOM 857 C CA . ALA A 1 108 ? -5.077 2.254 1.353 1.00 74.56 108 ALA A CA 1
ATOM 858 C C . ALA A 1 108 ? -6.258 2.797 2.175 1.00 74.56 108 ALA A C 1
ATOM 860 O O . ALA A 1 108 ? -6.849 2.075 2.974 1.00 74.56 108 ALA A O 1
ATOM 861 N N . ARG A 1 109 ? -6.621 4.070 1.984 1.00 77.44 109 ARG A N 1
ATOM 862 C CA . ARG A 1 109 ? -7.794 4.685 2.625 1.00 77.44 109 ARG A CA 1
ATOM 863 C C . ARG A 1 109 ? -9.080 4.498 1.819 1.00 77.44 109 ARG A C 1
ATOM 865 O O . ARG A 1 109 ? -10.149 4.895 2.280 1.00 77.44 109 ARG A O 1
ATOM 872 N N . ARG A 1 110 ? -9.000 3.953 0.602 1.00 82.81 110 ARG A N 1
ATOM 873 C CA . ARG A 1 110 ? -10.129 3.821 -0.325 1.00 82.81 110 ARG A CA 1
ATOM 874 C C . ARG A 1 110 ? -10.473 2.353 -0.544 1.00 82.81 110 ARG A C 1
ATOM 876 O O . ARG A 1 110 ? -9.599 1.504 -0.628 1.00 82.81 110 ARG A O 1
ATOM 883 N N . LYS A 1 111 ? -11.769 2.063 -0.694 1.00 86.56 111 L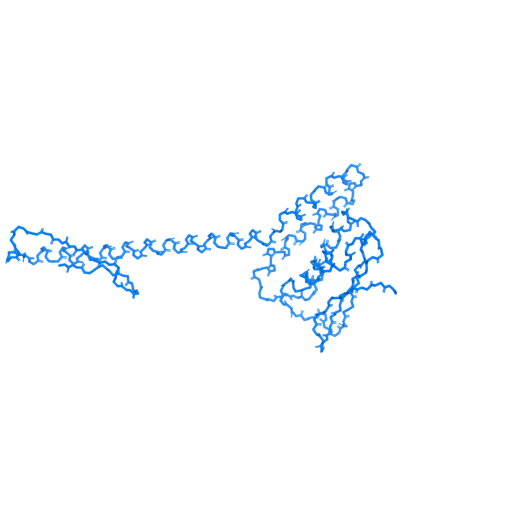YS A N 1
ATOM 884 C CA . LYS A 1 111 ? -12.236 0.717 -1.071 1.00 86.56 111 LYS A CA 1
ATOM 885 C C . LYS A 1 111 ? -12.004 0.417 -2.553 1.00 86.56 111 LYS A C 1
ATOM 887 O O . LYS A 1 111 ? -11.743 -0.725 -2.903 1.00 86.56 111 LYS A O 1
ATOM 892 N N . LEU A 1 112 ? -12.132 1.437 -3.403 1.00 90.44 112 LEU A N 1
ATOM 893 C CA . LEU A 1 112 ? -12.006 1.348 -4.856 1.00 90.44 112 LEU A CA 1
ATOM 894 C C . LEU A 1 112 ? -11.311 2.606 -5.395 1.00 90.44 112 LEU A C 1
ATOM 896 O O . LEU A 1 112 ? -11.513 3.705 -4.864 1.00 90.44 112 LEU A O 1
ATOM 900 N N . ILE A 1 113 ? -10.518 2.445 -6.452 1.00 91.06 113 ILE A N 1
ATOM 901 C CA . ILE A 1 113 ? -9.850 3.524 -7.189 1.00 91.06 113 ILE A CA 1
ATOM 902 C C . ILE A 1 113 ? -10.033 3.330 -8.702 1.00 91.06 113 ILE A C 1
ATOM 904 O O . ILE A 1 113 ? -10.246 2.199 -9.132 1.00 91.06 113 ILE A O 1
ATOM 908 N N . PRO A 1 114 ? -9.957 4.394 -9.523 1.00 91.75 114 PRO A N 1
ATOM 909 C CA . PRO A 1 114 ? -9.949 4.244 -10.978 1.00 91.75 114 PRO A CA 1
ATOM 910 C C . PRO A 1 114 ? -8.796 3.347 -11.435 1.00 91.75 114 PRO A C 1
ATOM 912 O O . PRO A 1 114 ? -7.686 3.474 -10.911 1.00 91.75 114 PRO A O 1
ATOM 915 N N . LEU A 1 115 ? -9.039 2.495 -12.434 1.00 90.50 115 LEU A N 1
ATOM 916 C CA . LEU A 1 115 ? -8.012 1.633 -13.029 1.00 90.50 115 LEU A CA 1
ATOM 917 C C . LEU A 1 115 ? -6.789 2.438 -13.496 1.00 90.50 115 LEU A C 1
ATOM 919 O O . LEU A 1 115 ? -5.653 2.027 -13.273 1.00 90.50 115 LEU A O 1
ATOM 923 N N . GLU A 1 116 ? -7.012 3.624 -14.062 1.00 90.75 116 GLU A N 1
ATOM 924 C CA . GLU A 1 116 ? -5.950 4.557 -14.448 1.00 90.75 116 GLU A CA 1
ATOM 925 C C . GLU A 1 116 ? -4.988 4.863 -13.287 1.00 90.75 116 GLU A C 1
ATOM 927 O O . GLU A 1 116 ? -3.773 4.874 -13.473 1.00 90.75 116 GLU A O 1
ATOM 932 N N . LYS A 1 117 ? -5.506 5.044 -12.064 1.00 91.62 117 LYS A N 1
ATOM 933 C CA . LYS A 1 117 ? -4.676 5.317 -10.879 1.00 91.62 117 LYS A CA 1
ATOM 934 C C . LYS A 1 117 ? -3.865 4.112 -10.438 1.00 91.62 117 LYS A C 1
ATOM 936 O O . LYS A 1 117 ? -2.729 4.284 -10.002 1.00 91.62 117 LYS A O 1
ATOM 941 N N . GLU A 1 118 ? -4.412 2.916 -10.596 1.00 91.75 118 GLU A N 1
ATOM 942 C CA . GLU A 1 118 ? -3.667 1.681 -10.373 1.00 91.75 118 GLU A CA 1
ATOM 943 C C . GLU A 1 118 ? -2.524 1.542 -11.399 1.00 91.75 118 GLU A C 1
ATOM 945 O O . GLU A 1 118 ? -1.386 1.263 -11.031 1.00 91.75 118 GLU A O 1
ATOM 950 N N . ILE A 1 119 ? -2.777 1.836 -12.679 1.00 92.06 119 ILE A N 1
ATOM 951 C CA . ILE A 1 119 ? -1.752 1.788 -13.737 1.00 92.06 119 ILE A CA 1
ATOM 952 C C . ILE A 1 119 ? -0.674 2.859 -13.530 1.00 92.06 119 ILE A C 1
ATOM 954 O O . ILE A 1 119 ? 0.513 2.569 -13.669 1.00 92.06 119 ILE A O 1
ATOM 958 N N . GLU A 1 120 ? -1.056 4.095 -13.193 1.00 92.88 120 GLU A N 1
ATOM 959 C CA . GLU A 1 120 ? -0.113 5.167 -12.846 1.00 92.88 120 GLU A CA 1
ATOM 960 C C . GLU A 1 120 ? 0.814 4.745 -11.701 1.00 92.88 120 GLU A C 1
ATOM 962 O O . GLU A 1 120 ? 2.016 5.018 -11.738 1.00 92.88 120 GLU A O 1
ATOM 967 N N . HIS A 1 121 ? 0.256 4.069 -10.695 1.00 93.38 121 HIS A N 1
ATOM 968 C CA . HIS A 1 121 ? 1.003 3.581 -9.548 1.00 93.38 121 HIS A CA 1
ATOM 969 C C . HIS A 1 121 ? 2.037 2.517 -9.948 1.00 93.38 121 HIS A C 1
ATOM 971 O O . HIS A 1 121 ? 3.213 2.644 -9.600 1.00 93.38 121 HIS A O 1
ATOM 977 N N . VAL A 1 122 ? 1.628 1.542 -10.763 1.00 93.88 122 VAL A N 1
ATOM 978 C CA . VAL A 1 122 ? 2.508 0.484 -11.285 1.00 93.88 122 VAL A CA 1
ATOM 979 C C . VAL A 1 122 ? 3.596 1.053 -12.199 1.00 93.88 122 VAL A C 1
ATOM 981 O O . VAL A 1 122 ? 4.746 0.631 -12.121 1.00 93.88 122 VAL A O 1
ATOM 984 N N . LYS A 1 123 ? 3.285 2.049 -13.036 1.00 93.50 123 LYS A N 1
ATOM 985 C CA . LYS A 1 123 ? 4.290 2.728 -13.875 1.00 93.50 123 LYS A CA 1
ATOM 986 C C . LYS A 1 123 ? 5.324 3.472 -13.030 1.00 93.50 123 LYS A C 1
ATOM 988 O O . LYS A 1 123 ? 6.514 3.399 -13.312 1.00 93.50 123 LYS A O 1
ATOM 993 N N . ALA A 1 124 ? 4.895 4.149 -11.962 1.00 94.12 124 ALA A N 1
ATOM 994 C CA . ALA A 1 124 ? 5.830 4.782 -11.034 1.00 94.12 124 ALA A CA 1
ATOM 995 C C . ALA A 1 124 ? 6.731 3.746 -10.336 1.00 94.12 124 ALA A C 1
ATOM 997 O O . ALA A 1 124 ? 7.920 4.002 -10.159 1.00 94.12 124 ALA A O 1
ATOM 998 N N . TYR A 1 125 ? 6.189 2.577 -9.980 1.00 92.69 125 TYR A N 1
ATOM 999 C CA . TYR A 1 125 ? 6.972 1.454 -9.459 1.00 92.69 125 TYR A CA 1
ATOM 1000 C C . TYR A 1 125 ? 7.996 0.932 -10.478 1.00 92.69 125 TYR A C 1
ATOM 1002 O O . TYR A 1 125 ? 9.169 0.778 -10.141 1.00 92.69 125 TYR A O 1
ATOM 1010 N N . GLN A 1 126 ? 7.571 0.716 -11.726 1.00 92.12 126 GLN A N 1
ATOM 1011 C CA . GLN A 1 126 ? 8.434 0.272 -12.820 1.00 92.12 126 GLN A CA 1
ATOM 1012 C C . GLN A 1 126 ? 9.607 1.233 -13.037 1.00 92.12 126 GLN A C 1
ATOM 1014 O O . GLN A 1 126 ? 10.743 0.773 -13.083 1.00 92.12 126 GLN A O 1
ATOM 1019 N N . ASP A 1 127 ? 9.353 2.542 -13.128 1.00 93.00 127 ASP A N 1
ATOM 1020 C CA . ASP A 1 127 ? 10.404 3.550 -13.334 1.00 93.00 127 ASP A CA 1
ATOM 1021 C C . ASP A 1 127 ? 11.476 3.473 -12.224 1.00 93.00 127 ASP A C 1
ATOM 1023 O O . ASP A 1 127 ? 12.676 3.579 -12.485 1.00 93.00 127 ASP A O 1
ATOM 1027 N N . LEU A 1 128 ? 11.053 3.239 -10.975 1.00 93.19 128 LEU A N 1
ATOM 1028 C CA . LEU A 1 128 ? 11.942 3.101 -9.816 1.00 93.19 128 LEU A CA 1
ATOM 1029 C C . LEU A 1 128 ? 12.762 1.804 -9.849 1.00 93.19 128 LEU A C 1
ATOM 1031 O O . LEU A 1 128 ? 13.961 1.833 -9.561 1.00 93.19 128 LEU A O 1
ATOM 1035 N N . GLU A 1 129 ? 12.149 0.676 -10.209 1.00 90.69 129 GLU A N 1
ATOM 1036 C CA . GLU A 1 129 ? 12.863 -0.598 -10.358 1.00 90.69 129 GLU A CA 1
ATOM 1037 C C . GLU A 1 129 ? 13.805 -0.591 -11.572 1.00 90.69 129 GLU A C 1
ATOM 1039 O O . GLU A 1 129 ? 14.928 -1.076 -11.453 1.00 90.69 129 GLU A O 1
ATOM 1044 N N . GLN A 1 130 ? 13.416 0.004 -12.704 1.00 89.75 130 GLN A N 1
ATOM 1045 C CA . GLN A 1 130 ? 14.265 0.116 -13.898 1.00 89.75 130 GLN A CA 1
ATOM 1046 C C . GLN A 1 130 ? 15.490 0.997 -13.652 1.00 89.75 130 GLN A C 1
ATOM 1048 O O . GLN A 1 130 ? 16.592 0.642 -14.059 1.00 89.75 130 GLN A O 1
ATOM 1053 N N . ALA A 1 131 ? 15.346 2.104 -12.919 1.00 91.25 131 ALA A N 1
ATOM 1054 C CA . ALA A 1 131 ? 16.498 2.919 -12.539 1.00 91.25 131 ALA A CA 1
ATOM 1055 C C . ALA A 1 131 ? 17.497 2.151 -11.653 1.00 91.25 131 ALA A C 1
ATOM 1057 O O . ALA A 1 131 ? 18.697 2.426 -11.670 1.00 91.25 131 ALA A O 1
ATOM 1058 N N . ARG A 1 132 ? 17.010 1.191 -10.858 1.00 88.69 132 ARG A N 1
ATOM 1059 C CA . ARG A 1 132 ? 17.836 0.342 -9.991 1.00 88.69 132 ARG A CA 1
ATOM 1060 C C . ARG A 1 132 ? 18.436 -0.852 -10.735 1.00 88.69 132 ARG A C 1
ATOM 1062 O O . ARG A 1 132 ? 19.564 -1.244 -10.438 1.00 88.69 132 ARG A O 1
ATOM 1069 N N . PHE A 1 133 ? 17.693 -1.430 -11.669 1.00 87.75 133 PHE A N 1
ATOM 1070 C CA . PHE A 1 133 ? 18.101 -2.558 -12.497 1.00 87.75 133 PHE A CA 1
ATOM 1071 C C . PHE A 1 133 ? 17.868 -2.226 -13.975 1.00 87.75 133 PHE A C 1
ATOM 1073 O O . PHE A 1 133 ? 16.871 -2.681 -14.548 1.00 87.75 133 PHE A O 1
ATOM 1080 N N . PRO A 1 134 ? 18.772 -1.439 -14.586 1.00 86.31 134 PRO A N 1
ATOM 1081 C CA . PRO A 1 134 ? 18.662 -1.081 -15.994 1.00 86.31 134 PRO A CA 1
ATOM 1082 C C . PRO A 1 134 ? 18.561 -2.329 -16.873 1.00 86.31 134 PRO A C 1
ATOM 1084 O O . PRO A 1 134 ? 19.202 -3.339 -16.579 1.00 86.31 134 PRO A O 1
ATOM 1087 N N . ASP A 1 135 ? 17.719 -2.257 -17.906 1.00 84.56 135 ASP A N 1
ATOM 1088 C CA . ASP A 1 135 ? 17.539 -3.279 -18.953 1.00 84.56 135 ASP A CA 1
ATOM 1089 C C . ASP A 1 135 ? 17.123 -4.677 -18.458 1.00 84.56 135 ASP A C 1
ATOM 1091 O O . ASP A 1 135 ? 17.107 -5.654 -19.209 1.00 84.56 135 ASP A O 1
ATOM 1095 N N . ARG A 1 136 ? 16.742 -4.791 -17.181 1.00 86.06 136 ARG A N 1
ATOM 1096 C CA . ARG A 1 136 ? 16.409 -6.081 -16.583 1.00 86.06 136 ARG A CA 1
ATOM 1097 C C . ARG A 1 136 ? 14.987 -6.526 -16.879 1.00 86.06 136 ARG A C 1
ATOM 1099 O O . ARG A 1 136 ? 14.783 -7.729 -17.005 1.00 86.06 136 ARG A O 1
ATOM 1106 N N . TYR A 1 137 ? 14.027 -5.604 -16.941 1.00 86.31 137 TYR A N 1
ATOM 1107 C CA . TYR A 1 137 ? 12.605 -5.923 -17.084 1.00 86.31 137 TYR A CA 1
ATOM 1108 C C . TYR A 1 137 ? 11.891 -4.971 -18.045 1.00 86.31 137 TYR A C 1
ATOM 1110 O O . TYR A 1 137 ? 12.077 -3.751 -17.981 1.00 86.31 137 TYR A O 1
ATOM 1118 N N . GLU A 1 138 ? 10.982 -5.528 -18.838 1.00 88.50 138 GLU A N 1
ATOM 1119 C CA . GLU A 1 138 ? 10.044 -4.799 -19.685 1.00 88.50 138 GLU A CA 1
ATOM 1120 C C . GLU A 1 138 ? 8.606 -5.120 -19.267 1.00 88.50 138 GLU A C 1
ATOM 1122 O O . GLU A 1 138 ? 8.228 -6.282 -19.104 1.00 88.50 138 GLU A O 1
ATOM 1127 N N . LEU A 1 139 ? 7.809 -4.073 -19.053 1.00 90.50 139 LEU A N 1
ATOM 1128 C CA . LEU A 1 139 ? 6.417 -4.179 -18.629 1.00 90.50 139 LEU A CA 1
ATOM 1129 C C . LEU A 1 139 ? 5.501 -3.669 -19.739 1.00 90.50 139 LEU A C 1
ATOM 1131 O O . LEU A 1 139 ? 5.648 -2.540 -20.211 1.00 90.50 139 LEU A O 1
ATOM 1135 N N . TYR A 1 140 ? 4.524 -4.491 -20.101 1.00 92.06 140 TYR A N 1
ATOM 1136 C CA . TYR A 1 140 ? 3.556 -4.229 -21.156 1.00 92.06 140 TYR A CA 1
ATOM 1137 C C . TYR A 1 140 ? 2.155 -4.146 -20.563 1.00 92.06 140 TYR A C 1
ATOM 1139 O O . TYR A 1 140 ? 1.778 -4.976 -19.737 1.00 92.06 140 TYR A O 1
ATOM 1147 N N . PHE A 1 141 ? 1.376 -3.156 -20.995 1.00 90.12 141 PHE A N 1
ATOM 1148 C CA . PHE A 1 141 ? -0.016 -2.984 -20.582 1.00 90.12 141 PHE A CA 1
ATOM 1149 C C . PHE A 1 141 ? -0.939 -3.186 -21.782 1.00 90.12 141 PHE A C 1
ATOM 1151 O O . PHE A 1 141 ? -0.844 -2.454 -22.764 1.00 90.12 141 PHE A O 1
ATOM 1158 N N . GLU A 1 142 ? -1.853 -4.145 -21.668 1.00 89.88 142 GLU A N 1
ATOM 1159 C CA . GLU A 1 142 ? -2.929 -4.407 -22.623 1.00 89.88 142 GLU A CA 1
ATOM 1160 C C . GLU A 1 142 ? -4.271 -4.158 -21.929 1.00 89.88 142 GLU A C 1
ATOM 1162 O O . GLU A 1 142 ? -4.742 -4.973 -21.131 1.00 89.88 142 GLU A O 1
ATOM 1167 N N . ILE A 1 143 ? -4.869 -2.999 -22.196 1.00 86.69 143 ILE A N 1
ATOM 1168 C CA . ILE A 1 143 ? -6.120 -2.562 -21.570 1.00 86.69 143 ILE A CA 1
ATOM 1169 C C . ILE A 1 143 ? -7.151 -2.401 -22.682 1.00 86.69 143 ILE A C 1
ATOM 1171 O O . ILE A 1 143 ? -6.909 -1.675 -23.642 1.00 86.69 143 ILE A O 1
ATOM 1175 N N . GLU A 1 144 ? -8.283 -3.096 -22.572 1.00 85.12 144 GLU A N 1
ATOM 1176 C CA . GLU A 1 144 ? -9.388 -2.941 -23.524 1.00 85.12 144 GLU A CA 1
ATOM 1177 C C . GLU A 1 144 ? -9.972 -1.509 -23.442 1.00 85.12 144 GLU A C 1
ATOM 1179 O O . GLU A 1 144 ? -10.233 -1.003 -22.352 1.00 85.12 144 GLU A O 1
ATOM 1184 N N . GLU A 1 145 ? -10.208 -0.841 -24.578 1.00 75.19 145 GLU A N 1
ATOM 1185 C CA . GLU A 1 145 ? -10.691 0.561 -24.612 1.00 75.19 145 GLU A CA 1
ATOM 1186 C C . GLU A 1 145 ? -12.024 0.754 -23.861 1.00 75.19 145 GLU A C 1
ATOM 1188 O O . GLU A 1 145 ? -12.286 1.792 -23.257 1.00 75.19 145 GLU A O 1
ATOM 1193 N N . GLU A 1 146 ? -12.872 -0.275 -23.826 1.00 75.38 146 GLU A N 1
ATOM 1194 C CA . GLU A 1 146 ? -14.193 -0.221 -23.190 1.00 75.38 146 GLU A CA 1
ATOM 1195 C C . GLU A 1 146 ? -14.161 -0.195 -21.649 1.00 75.38 146 GLU A C 1
ATOM 1197 O O . GLU A 1 146 ? -15.214 -0.049 -21.020 1.00 75.38 146 GLU A O 1
ATOM 1202 N N . ILE A 1 147 ? -12.991 -0.366 -21.024 1.00 73.69 147 ILE A N 1
ATOM 1203 C CA . ILE A 1 147 ? -12.847 -0.485 -19.563 1.00 73.69 147 ILE A CA 1
ATOM 1204 C C . ILE A 1 147 ? -11.983 0.615 -18.931 1.00 73.69 147 ILE A C 1
ATOM 1206 O O . ILE A 1 147 ? -11.674 0.534 -17.744 1.00 73.69 147 ILE A O 1
ATOM 1210 N N . GLU A 1 148 ? -11.640 1.679 -19.659 1.00 67.50 148 GLU A N 1
ATOM 1211 C CA . GLU A 1 148 ? -10.830 2.785 -19.118 1.00 67.50 148 GLU A CA 1
ATOM 1212 C C . GLU A 1 148 ? -11.458 3.456 -17.879 1.00 67.50 148 GLU A C 1
ATOM 1214 O O . GLU A 1 148 ? -10.747 3.929 -16.994 1.00 67.50 148 GLU A O 1
ATOM 1219 N N . ASN A 1 149 ? -12.791 3.424 -17.757 1.00 79.12 149 ASN A N 1
ATOM 1220 C CA . ASN A 1 149 ? -13.537 4.070 -16.668 1.00 79.12 149 ASN A CA 1
ATOM 1221 C C . ASN A 1 149 ? -13.931 3.135 -15.510 1.00 79.12 149 ASN A C 1
ATOM 1223 O O . ASN A 1 149 ? -14.773 3.501 -14.684 1.00 79.12 149 ASN A O 1
ATOM 1227 N N . ILE A 1 150 ? -13.373 1.923 -15.428 1.00 88.00 150 ILE A N 1
ATOM 1228 C CA . ILE A 1 150 ? -13.696 1.017 -14.318 1.00 88.00 150 ILE A CA 1
ATOM 1229 C C . ILE A 1 150 ? -12.965 1.412 -13.033 1.00 88.00 150 ILE A C 1
ATOM 1231 O O . ILE A 1 150 ? -11.892 2.022 -13.039 1.00 88.00 150 ILE A O 1
ATOM 1235 N N . VAL A 1 151 ? -13.540 0.997 -11.908 1.00 90.38 151 VAL A N 1
ATOM 1236 C CA . VAL A 1 151 ? -12.905 1.086 -10.595 1.00 90.38 151 VAL A CA 1
ATOM 1237 C C . VAL A 1 151 ? -12.504 -0.302 -10.108 1.00 90.38 151 VAL A C 1
ATOM 1239 O O . VAL A 1 151 ? -13.238 -1.272 -10.292 1.00 90.38 151 VAL A O 1
ATOM 1242 N N . VAL A 1 152 ? -11.341 -0.390 -9.472 1.00 89.94 152 VAL A N 1
ATOM 1243 C CA . VAL A 1 152 ? -10.750 -1.631 -8.963 1.00 89.94 152 VAL A CA 1
ATOM 1244 C C . VAL A 1 152 ? -10.332 -1.462 -7.501 1.00 89.94 152 VAL A C 1
ATOM 1246 O O . VAL A 1 152 ? -10.111 -0.330 -7.054 1.00 89.94 152 VAL A O 1
ATOM 1249 N N . PRO A 1 153 ? -10.221 -2.555 -6.724 1.00 90.12 153 PRO A N 1
ATOM 1250 C CA . PRO A 1 153 ? -9.537 -2.505 -5.441 1.00 90.12 153 PRO A CA 1
ATOM 1251 C C . PRO A 1 153 ? -8.100 -1.992 -5.626 1.00 90.12 153 PRO A C 1
ATOM 1253 O O . PRO A 1 153 ? -7.435 -2.402 -6.580 1.00 90.12 153 PRO A O 1
ATOM 1256 N N . PRO A 1 154 ? -7.613 -1.106 -4.744 1.00 90.31 154 PRO A N 1
ATOM 1257 C CA . PRO A 1 154 ? -6.254 -0.588 -4.840 1.00 90.31 154 PRO A CA 1
ATOM 1258 C C . PRO A 1 154 ? -5.219 -1.709 -4.680 1.00 90.31 154 PRO A C 1
ATOM 1260 O O . PRO A 1 154 ? -5.428 -2.659 -3.923 1.00 90.31 154 PRO A O 1
ATOM 1263 N N . PHE A 1 155 ? -4.084 -1.556 -5.355 1.00 89.94 155 PHE A N 1
ATOM 1264 C CA . PHE A 1 155 ? -2.906 -2.429 -5.320 1.00 89.94 155 PHE A CA 1
ATOM 1265 C C . PHE A 1 155 ? -3.087 -3.831 -5.918 1.00 89.94 155 PHE A C 1
ATOM 1267 O O . PHE A 1 155 ? -2.176 -4.655 -5.822 1.00 89.94 155 PHE A O 1
ATOM 1274 N N . ILE A 1 156 ? -4.223 -4.132 -6.554 1.00 90.31 156 ILE A N 1
ATOM 1275 C CA . ILE A 1 156 ? -4.448 -5.445 -7.169 1.00 90.31 156 ILE A CA 1
ATOM 1276 C C . ILE A 1 156 ? -3.471 -5.732 -8.317 1.00 90.31 156 ILE A C 1
ATOM 1278 O O . ILE A 1 156 ? -2.963 -6.847 -8.410 1.00 90.31 156 ILE A O 1
ATOM 1282 N N . ILE A 1 157 ? -3.156 -4.742 -9.159 1.00 91.81 157 ILE A N 1
ATOM 1283 C CA . ILE A 1 157 ? -2.170 -4.902 -10.239 1.00 91.81 157 ILE A CA 1
ATOM 1284 C C . ILE A 1 157 ? -0.768 -4.831 -9.643 1.00 91.81 157 ILE A C 1
ATOM 1286 O O . ILE A 1 157 ? 0.083 -5.648 -9.992 1.00 91.81 157 ILE A O 1
ATOM 1290 N N . GLN A 1 158 ? -0.541 -3.905 -8.707 1.00 91.31 158 GLN A N 1
ATOM 1291 C CA . GLN A 1 158 ? 0.752 -3.741 -8.042 1.00 91.31 158 GLN A CA 1
ATOM 1292 C C . GLN A 1 158 ? 1.243 -5.049 -7.411 1.00 91.31 158 GLN A C 1
ATOM 1294 O O . GLN A 1 158 ? 2.379 -5.446 -7.652 1.00 91.31 158 GLN A O 1
ATOM 1299 N N . ILE A 1 159 ? 0.395 -5.762 -6.662 1.00 90.44 159 ILE A N 1
ATOM 1300 C CA . ILE A 1 159 ? 0.764 -7.034 -6.018 1.00 90.44 159 ILE A CA 1
ATOM 1301 C C . ILE A 1 159 ? 1.178 -8.084 -7.056 1.00 90.44 159 ILE A C 1
ATOM 1303 O O . ILE A 1 159 ? 2.164 -8.798 -6.863 1.00 90.44 159 ILE A O 1
ATOM 1307 N N . LEU A 1 160 ? 0.441 -8.182 -8.165 1.00 91.25 160 LEU A N 1
ATOM 1308 C CA . LEU A 1 160 ? 0.741 -9.135 -9.232 1.00 91.25 160 LEU A CA 1
ATOM 1309 C C . LEU A 1 160 ? 2.062 -8.798 -9.933 1.00 91.25 160 LEU A C 1
ATOM 1311 O O . LEU A 1 160 ? 2.885 -9.686 -10.159 1.00 91.25 160 LEU A O 1
ATOM 1315 N N . VAL A 1 161 ? 2.289 -7.516 -10.219 1.00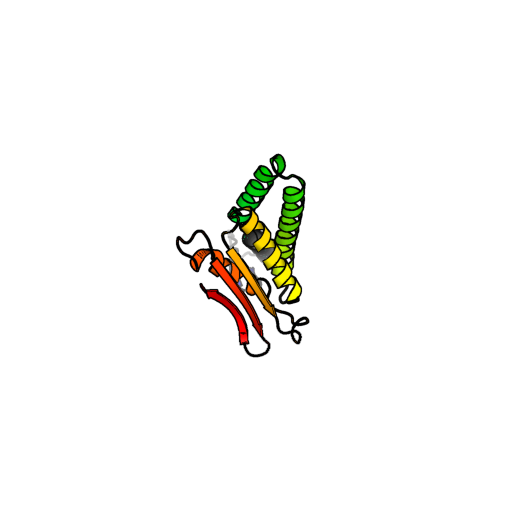 91.75 161 VAL A N 1
ATOM 1316 C CA . VAL A 1 161 ? 3.527 -7.036 -10.836 1.00 91.75 161 VAL A CA 1
ATOM 1317 C C . VAL A 1 161 ? 4.709 -7.244 -9.894 1.00 91.75 161 VAL A C 1
ATOM 1319 O O . VAL A 1 161 ? 5.702 -7.840 -10.299 1.00 91.75 161 VAL A O 1
ATOM 1322 N N . GLU A 1 162 ? 4.603 -6.869 -8.619 1.00 89.06 162 GLU A N 1
ATOM 1323 C CA . GLU A 1 162 ? 5.656 -7.118 -7.627 1.00 89.06 162 GLU A CA 1
ATOM 1324 C C . GLU A 1 162 ? 6.023 -8.599 -7.527 1.00 89.06 162 GLU A C 1
ATOM 1326 O O . GLU A 1 162 ? 7.205 -8.940 -7.435 1.00 89.06 162 GLU A O 1
ATOM 1331 N N . ASN A 1 163 ? 5.025 -9.484 -7.550 1.00 88.19 163 ASN A N 1
ATOM 1332 C CA . ASN A 1 163 ? 5.266 -10.921 -7.539 1.00 88.19 163 ASN A CA 1
ATOM 1333 C C . ASN A 1 163 ? 6.022 -11.374 -8.793 1.00 88.19 163 ASN A C 1
ATOM 1335 O O . ASN A 1 163 ? 6.957 -12.166 -8.673 1.00 88.19 163 ASN A O 1
ATOM 1339 N N . ALA A 1 164 ? 5.680 -10.850 -9.972 1.00 89.31 164 ALA A N 1
ATOM 1340 C CA . ALA A 1 164 ? 6.410 -11.148 -11.200 1.00 89.31 164 ALA A CA 1
ATOM 1341 C C . ALA A 1 164 ? 7.870 -10.662 -11.125 1.00 89.31 164 ALA A C 1
ATOM 1343 O O . ALA A 1 164 ? 8.785 -11.458 -11.328 1.00 89.31 164 ALA A O 1
ATOM 1344 N N . PHE A 1 165 ? 8.113 -9.411 -10.722 1.00 84.69 165 PHE A N 1
ATOM 1345 C CA . PHE A 1 165 ? 9.471 -8.874 -10.538 1.00 84.69 165 PHE A CA 1
ATOM 1346 C C . PHE A 1 165 ? 10.312 -9.711 -9.558 1.00 84.69 165 PHE A C 1
ATOM 1348 O O . PHE A 1 165 ? 11.498 -9.941 -9.793 1.00 84.69 165 PHE A O 1
ATOM 1355 N N . LYS A 1 166 ? 9.712 -10.186 -8.459 1.00 83.50 166 LYS A N 1
ATOM 1356 C CA . LYS A 1 166 ? 10.420 -10.948 -7.417 1.00 83.50 166 LYS A CA 1
ATOM 1357 C C . LYS A 1 166 ? 10.653 -12.413 -7.780 1.00 83.50 166 LYS A C 1
ATOM 1359 O O . LYS A 1 166 ? 11.675 -12.972 -7.384 1.00 83.50 166 LYS A O 1
ATOM 1364 N N . HIS A 1 167 ? 9.705 -13.051 -8.468 1.00 84.25 167 HIS A N 1
ATOM 1365 C CA . HIS A 1 167 ? 9.646 -14.514 -8.538 1.00 84.25 167 HIS A CA 1
ATOM 1366 C C . HIS A 1 167 ? 9.620 -15.089 -9.953 1.00 84.25 167 HIS A C 1
ATOM 1368 O O . HIS A 1 167 ? 10.036 -16.232 -10.126 1.00 84.25 167 HIS A O 1
ATOM 1374 N N . ALA A 1 168 ? 9.184 -14.337 -10.968 1.00 82.81 168 ALA A N 1
ATOM 1375 C CA . ALA A 1 168 ? 8.993 -14.900 -12.305 1.00 82.81 168 ALA A CA 1
ATOM 1376 C C . ALA A 1 168 ? 10.304 -15.239 -13.033 1.00 82.81 168 ALA A C 1
ATOM 1378 O O . ALA A 1 168 ? 10.318 -16.101 -13.910 1.00 82.81 168 ALA A O 1
ATOM 1379 N N . PHE A 1 169 ? 11.409 -14.580 -12.674 1.00 82.81 169 PHE A N 1
ATOM 1380 C CA . PHE A 1 169 ? 12.618 -14.569 -13.504 1.00 82.81 169 PHE A CA 1
ATOM 1381 C C . PHE A 1 169 ? 13.848 -15.234 -12.876 1.00 82.81 169 PHE A C 1
ATOM 1383 O O . PHE A 1 169 ? 14.911 -15.258 -13.495 1.00 82.81 169 PHE A O 1
ATOM 1390 N N . GLY A 1 170 ? 13.729 -15.827 -11.682 1.00 78.75 170 GLY A N 1
ATOM 1391 C CA . GLY A 1 170 ? 14.822 -16.558 -11.029 1.00 78.75 170 GLY A CA 1
ATOM 1392 C C . GLY A 1 170 ? 16.157 -15.795 -11.049 1.00 78.75 170 GLY A C 1
ATOM 1393 O O . GLY A 1 170 ? 16.257 -14.679 -10.545 1.00 78.75 170 GLY A O 1
ATOM 1394 N N . SER A 1 171 ? 17.192 -16.396 -11.647 1.00 77.94 171 SER A N 1
ATOM 1395 C CA . SER A 1 171 ? 18.529 -15.801 -11.805 1.00 77.94 171 SER A CA 1
ATOM 1396 C C . SER A 1 171 ? 18.757 -15.066 -13.136 1.00 77.94 171 SER A C 1
ATOM 1398 O O . SER A 1 171 ? 19.879 -14.611 -13.383 1.00 77.94 171 SER A O 1
ATOM 1400 N N . ARG A 1 172 ? 17.735 -14.929 -13.996 1.00 82.00 172 ARG A N 1
ATOM 1401 C CA . ARG A 1 172 ? 17.857 -14.202 -15.269 1.00 82.00 172 ARG A CA 1
ATOM 1402 C C . ARG A 1 172 ? 18.122 -12.719 -15.011 1.00 82.00 172 ARG A C 1
ATOM 1404 O O . ARG A 1 172 ? 17.532 -12.098 -14.120 1.00 82.00 172 ARG A O 1
ATOM 1411 N N . LYS A 1 173 ? 19.053 -12.162 -15.787 1.00 78.44 173 LYS A N 1
ATOM 1412 C CA . LYS A 1 173 ? 19.534 -10.783 -15.630 1.00 78.44 173 LYS A CA 1
ATOM 1413 C C . LYS A 1 173 ? 18.982 -9.815 -16.672 1.00 78.44 173 LYS A C 1
ATOM 1415 O O . LYS A 1 173 ? 19.001 -8.624 -16.407 1.00 78.44 173 LYS A O 1
ATOM 1420 N N . GLU A 1 174 ? 18.485 -10.320 -17.794 1.00 82.62 174 GLU A N 1
ATOM 1421 C CA . GLU A 1 174 ? 18.050 -9.541 -18.959 1.00 82.62 174 GLU A CA 1
ATOM 1422 C C . GLU A 1 174 ? 16.867 -10.260 -19.631 1.00 82.62 174 GLU A C 1
ATOM 1424 O O . GLU A 1 174 ? 16.608 -11.427 -19.316 1.00 82.62 174 GLU A O 1
ATOM 1429 N N . ASP A 1 175 ? 16.178 -9.567 -20.544 1.00 83.75 175 ASP A N 1
ATOM 1430 C CA . ASP A 1 175 ? 15.088 -10.100 -21.384 1.00 83.75 175 ASP A CA 1
ATOM 1431 C C . ASP A 1 175 ? 13.898 -10.677 -20.587 1.00 83.75 175 ASP A C 1
ATOM 1433 O O . ASP A 1 175 ? 13.338 -11.730 -20.900 1.00 83.75 175 ASP A O 1
ATOM 1437 N N . ASN A 1 176 ? 13.522 -9.995 -19.502 1.00 89.06 176 ASN A N 1
ATOM 1438 C CA . ASN A 1 176 ? 12.401 -10.399 -18.657 1.00 89.06 176 ASN A CA 1
ATOM 1439 C C . ASN A 1 176 ? 11.159 -9.571 -18.984 1.00 89.06 176 ASN A C 1
ATOM 1441 O O . ASN A 1 176 ? 11.115 -8.374 -18.704 1.00 89.06 176 ASN A O 1
ATOM 1445 N N . HIS A 1 177 ? 10.130 -10.220 -19.521 1.00 90.44 177 HIS A N 1
ATOM 1446 C CA . HIS A 1 177 ? 8.910 -9.551 -19.965 1.00 90.44 177 HIS A CA 1
ATOM 1447 C C . HIS A 1 177 ? 7.734 -9.869 -19.048 1.00 90.44 177 HIS A C 1
ATOM 1449 O O . HIS A 1 177 ? 7.473 -11.032 -18.720 1.00 90.44 177 HIS A O 1
ATOM 1455 N N . ILE A 1 178 ? 7.015 -8.826 -18.645 1.00 91.00 178 ILE A N 1
ATOM 1456 C CA . ILE A 1 178 ? 5.805 -8.905 -17.830 1.00 91.00 178 ILE A CA 1
ATOM 1457 C C . ILE A 1 178 ? 4.667 -8.267 -18.625 1.00 91.00 178 ILE A C 1
ATOM 1459 O O . ILE A 1 178 ? 4.757 -7.107 -19.018 1.00 91.00 178 ILE A O 1
ATOM 1463 N N . TRP A 1 179 ? 3.573 -8.997 -18.814 1.00 92.50 179 TRP A N 1
ATOM 1464 C CA . TRP A 1 179 ? 2.356 -8.475 -19.430 1.00 92.50 179 TRP A CA 1
ATOM 1465 C C . TRP A 1 179 ? 1.275 -8.309 -18.376 1.00 92.50 179 TRP A C 1
ATOM 1467 O O . TRP A 1 179 ? 0.983 -9.242 -17.629 1.00 92.50 179 TRP A O 1
ATOM 1477 N N . VAL A 1 180 ? 0.671 -7.127 -18.337 1.00 91.62 180 VAL A N 1
ATOM 1478 C CA . VAL A 1 180 ? -0.516 -6.806 -17.548 1.00 91.62 180 VAL A CA 1
ATOM 1479 C C . VAL A 1 180 ? -1.677 -6.660 -18.512 1.00 91.62 180 VAL A C 1
ATOM 1481 O O . VAL A 1 180 ? -1.732 -5.698 -19.278 1.00 91.62 180 VAL A O 1
ATOM 1484 N N . LYS A 1 181 ? -2.613 -7.607 -18.450 1.00 90.19 181 LYS A N 1
ATOM 1485 C CA . LYS A 1 181 ? -3.829 -7.587 -19.256 1.00 90.19 181 LYS A CA 1
ATOM 1486 C C . LYS A 1 181 ? -5.046 -7.332 -18.380 1.00 90.19 181 LYS A C 1
ATOM 1488 O O . LYS A 1 181 ? -5.237 -7.998 -17.358 1.00 90.19 181 LYS A O 1
ATOM 1493 N N . VAL A 1 182 ? -5.880 -6.388 -18.803 1.00 87.62 182 VAL A N 1
ATOM 1494 C CA . VAL A 1 182 ? -7.159 -6.084 -18.158 1.00 87.62 182 VAL A CA 1
ATOM 1495 C C . VAL A 1 182 ? -8.266 -6.246 -19.193 1.00 87.62 182 VAL A C 1
ATOM 1497 O O . VAL A 1 182 ? -8.230 -5.602 -20.239 1.00 87.62 182 VAL A O 1
ATOM 1500 N N . ALA A 1 183 ? -9.226 -7.130 -18.907 1.00 84.56 183 ALA A N 1
ATOM 1501 C CA . ALA A 1 183 ? -10.309 -7.471 -19.828 1.00 84.56 183 ALA A CA 1
ATOM 1502 C C . ALA A 1 183 ? -11.660 -7.598 -19.110 1.00 84.56 183 ALA A C 1
ATOM 1504 O O . ALA A 1 183 ? -11.742 -8.115 -17.990 1.00 84.56 183 ALA A O 1
ATOM 1505 N N . LYS A 1 184 ? -12.741 -7.191 -19.785 1.00 71.50 184 LYS A N 1
ATOM 1506 C CA . LYS A 1 184 ? -14.105 -7.081 -19.222 1.00 71.50 184 LYS A CA 1
ATOM 1507 C C . LYS A 1 184 ? -14.679 -8.399 -18.676 1.00 71.50 184 LYS A C 1
ATOM 1509 O O . LYS A 1 184 ? -15.414 -8.381 -17.694 1.00 71.50 184 LYS A O 1
ATOM 1514 N N . ASN A 1 185 ? -14.304 -9.533 -19.274 1.00 66.69 185 ASN A N 1
ATOM 1515 C CA . ASN A 1 185 ? -14.783 -10.878 -18.910 1.00 66.69 185 ASN A CA 1
ATOM 1516 C C . ASN A 1 185 ? -13.695 -11.792 -18.300 1.00 66.69 185 ASN A C 1
ATOM 1518 O O . ASN A 1 185 ? -13.965 -12.965 -18.055 1.00 66.69 185 ASN A O 1
ATOM 1522 N N . GLY A 1 186 ? -12.474 -11.285 -18.077 1.00 57.62 186 GLY A N 1
ATOM 1523 C CA . GLY A 1 186 ? -11.311 -12.083 -17.644 1.00 57.62 186 GLY A CA 1
ATOM 1524 C C . GLY A 1 186 ? -10.647 -11.628 -16.340 1.00 57.62 186 GLY A C 1
ATOM 1525 O O . GLY A 1 186 ? -9.777 -12.326 -15.828 1.00 57.62 186 GLY A O 1
ATOM 1526 N N . GLY A 1 187 ? -11.056 -10.483 -15.784 1.00 66.06 187 GLY A N 1
ATOM 1527 C CA . GLY A 1 187 ? -10.413 -9.896 -14.608 1.00 66.06 187 GLY A CA 1
ATOM 1528 C C . GLY A 1 187 ? -9.054 -9.264 -14.931 1.00 66.06 187 GLY A C 1
ATOM 1529 O O . GLY A 1 187 ? -8.736 -8.972 -16.084 1.00 66.06 187 GLY A O 1
ATOM 1530 N N . VAL A 1 188 ? -8.263 -9.012 -13.889 1.00 68.88 188 VAL A N 1
ATOM 1531 C CA . VAL A 1 188 ? -6.877 -8.538 -14.004 1.00 68.88 188 VAL A CA 1
ATOM 1532 C C . VAL A 1 188 ? -5.959 -9.755 -13.987 1.00 68.88 188 VAL A C 1
ATOM 1534 O O . VAL A 1 188 ? -6.021 -10.551 -13.050 1.00 68.88 188 VAL A O 1
ATOM 1537 N N . CYS A 1 189 ? -5.085 -9.891 -14.981 1.00 69.12 189 CYS A N 1
ATOM 1538 C CA . CYS A 1 189 ? -4.051 -10.924 -14.998 1.00 69.12 189 CYS A CA 1
ATOM 1539 C C . CYS A 1 189 ? -2.685 -10.303 -15.296 1.00 69.12 189 CYS A C 1
ATOM 1541 O O . CYS A 1 189 ? -2.562 -9.457 -16.180 1.00 69.12 189 CYS A O 1
ATOM 1543 N N . ALA A 1 190 ? -1.657 -10.760 -14.579 1.00 68.62 190 ALA A N 1
ATOM 1544 C CA . ALA A 1 190 ? -0.269 -10.509 -14.939 1.00 68.62 190 ALA A CA 1
ATOM 1545 C C . ALA A 1 190 ? 0.425 -11.846 -15.197 1.00 68.62 190 ALA A C 1
ATOM 1547 O O . ALA A 1 190 ? 0.315 -12.762 -14.379 1.00 68.62 190 ALA A O 1
ATOM 1548 N N . TYR A 1 191 ? 1.126 -11.965 -16.320 1.00 73.88 191 TYR A N 1
ATOM 1549 C CA . TYR A 1 191 ? 1.899 -13.158 -16.654 1.00 73.88 191 TYR A CA 1
ATOM 1550 C C . TYR A 1 191 ? 3.283 -12.781 -17.175 1.00 73.88 191 TYR A C 1
ATOM 1552 O O . TYR A 1 191 ? 3.494 -11.717 -17.754 1.00 73.88 191 TYR A O 1
ATOM 1560 N N . SER A 1 192 ? 4.235 -13.674 -16.933 1.00 66.38 192 SER A N 1
ATOM 1561 C CA . SER A 1 192 ? 5.620 -13.561 -17.377 1.00 66.38 192 SER A CA 1
ATOM 1562 C C . SER A 1 192 ? 5.907 -14.588 -18.463 1.00 66.38 192 SER A C 1
ATOM 1564 O O . SER A 1 192 ? 5.474 -15.736 -18.351 1.00 66.38 192 SER A O 1
ATOM 1566 N N . GLY A 1 193 ? 6.694 -14.213 -19.460 1.00 56.03 193 GLY A N 1
ATOM 1567 C CA . GLY A 1 193 ? 7.074 -15.084 -20.570 1.00 56.03 193 GLY A CA 1
ATOM 1568 C C . GLY A 1 193 ? 8.415 -14.672 -21.169 1.00 56.03 193 GLY A C 1
ATOM 1569 O O . GLY A 1 193 ? 8.836 -13.527 -21.035 1.00 56.03 193 GLY A O 1
ATOM 1570 N N . GLY A 1 194 ? 9.099 -15.626 -21.796 1.00 54.94 194 GLY A N 1
ATOM 1571 C CA . GLY A 1 194 ? 10.117 -15.336 -22.808 1.00 54.94 194 GLY A CA 1
ATOM 1572 C C . GLY A 1 194 ? 9.481 -15.493 -24.188 1.00 54.94 194 GLY A C 1
ATOM 1573 O O . GLY A 1 194 ? 8.455 -16.170 -24.287 1.00 54.94 194 GLY A O 1
ATOM 1574 N N . ARG A 1 195 ? 10.057 -14.853 -25.210 1.00 43.56 195 ARG A N 1
ATOM 1575 C CA . ARG A 1 195 ? 9.611 -15.010 -26.605 1.00 43.56 195 ARG A CA 1
ATOM 1576 C C . ARG A 1 195 ? 9.486 -16.473 -27.028 1.00 43.56 195 ARG A C 1
ATOM 1578 O O . ARG A 1 195 ? 10.337 -17.286 -26.599 1.00 43.56 195 ARG A O 1
#

Organism: NCBI:txid1302649

Sequence (195 aa):
MIPLKTTEETVGTLKLYFTNAEELTFVERQLAEGLGNIFSSQIELGKAEIHARLLQDAEIKSLQAQVNPHFFFNAINTVSALIRVDSEHARKLLLRLSQFFRSNLQGARRKLIPLEKEIEHVKAYQDLEQARFPDRYELYFEIEEEIENIVVPPFIIQILVENAFKHAFGSRKEDNHIWVKVAKNGGVCAYSGGR